Protein AF-B9WD75-F1 (afdb_monomer_lite)

Foldseek 3Di:
DVVVVVVVLVVLVCVVPDPDDDDDDPDPDPPPDDDPPDDPDDDDPPPPPPDQRSVLVSLQSQLVVCVVVLVLVSSLVSLVVSLVRDDPVCNLVSLLSNLVSCLSPPDDDDLVRLVVNLVVLVPRPDDALSSLLSNLSSLVSNQVVVVVVVVVDDDDPDDDDDDDDPPDDPPPSLVSNLLSLLSSLLRDDLLDLCNLVSLLQNLLSCQVVLAALLVSLLSVLVSVVSLVSNVVVDPDDPPSRPDSPSDPDPRPPVSVVQSVCCVPPVDHDPPGHDDDHPCVSVVSSVVSNVVRHDQDPSNVVSNVSSVDDD

Organism: Candida dubliniensis (strain CD36 / ATCC MYA-646 / CBS 7987 / NCPF 3949 / NRRL Y-17841) (NCBI:txid573826)

Secondary structure (DSSP, 8-state):
-HHHHHHHHHHHHHHTS----S---------SSPPPS--SS---------PPPHHHHHHHHHHHHHHHTT-HHHHHHHHHHHHTTS-HHHHHHHHHHHHHHHHHSS----HHHHHHHHHHHHT-S--SHHHHHHHHHHHHHHHHHHHHHHHT-----------S--------HHHHHHHHHHHHHHTS-TT-TTHHHHHHHHHHHHHHTTB-HHHHHHHHHHHHHHHHHHHHHS---TTTSS----S-TTSHHHHHHHHHHHHHH----TTS--SB--HHHHHHHHHHHHHHSPPPHHHHHHHHHHHS--

Radius of gyration: 23.61 Å; chains: 1; bounding box: 67×54×57 Å

Sequence (310 aa):
MEPIINQYIEFLENDVKKDTSGLAPILRSVSLFGKKVNDSNLELSKNSKTPVNSATKITIIKGYMCMLRCQYVEAENHFTQALNEIPNEYHSQLSLLKSYNQMTGTSIFKKKELELMLHNVQKLELDGSLKQQILAKIYHDLHNIEESSSSSKSRKTGKKKNGILKLNQRTDYLKSSIETYIQAIIMAPVDDLFIPSLYDHILSLLITNQINIRIIAFFYQIRYHFAIRADYEYLYIPGVLDDFNVVPSSVNGDVIYDIKQYLEKGIINGSTILKEDHADYVKYWMKEYRKEHKVTQTIKYYYDKVFMET

Structure (mmCIF, N/CA/C/O backbone):
data_AF-B9WD75-F1
#
_entry.id   AF-B9WD75-F1
#
loop_
_atom_site.group_PDB
_atom_site.id
_atom_site.type_symbol
_atom_site.label_atom_id
_atom_site.label_alt_id
_atom_site.label_comp_id
_atom_site.label_asym_id
_atom_site.label_entity_id
_atom_site.label_seq_id
_atom_site.pdbx_PDB_ins_code
_atom_site.Cartn_x
_atom_site.Cartn_y
_atom_site.Cartn_z
_atom_site.occupancy
_atom_site.B_iso_or_equiv
_atom_site.auth_seq_id
_atom_site.auth_comp_id
_atom_site.auth_asym_id
_atom_site.auth_atom_id
_atom_site.pdbx_PDB_model_num
ATOM 1 N N . MET A 1 1 ? -14.219 24.587 11.288 1.00 49.19 1 MET A N 1
ATOM 2 C CA . MET A 1 1 ? -14.622 23.171 11.460 1.00 49.19 1 MET A CA 1
ATOM 3 C C . MET A 1 1 ? -14.643 22.762 12.930 1.00 49.19 1 MET A C 1
ATOM 5 O O . MET A 1 1 ? -15.678 22.313 13.395 1.00 49.19 1 MET A O 1
ATOM 9 N N . GLU A 1 2 ? -13.567 22.988 13.686 1.00 47.16 2 GLU A N 1
ATOM 10 C CA . GLU A 1 2 ? -13.450 22.630 15.114 1.00 47.16 2 GLU A CA 1
ATOM 11 C C . GLU A 1 2 ? -14.570 23.163 16.043 1.00 47.16 2 GLU A C 1
ATOM 13 O O . GLU A 1 2 ? -15.090 22.374 16.827 1.00 47.16 2 GLU A O 1
ATOM 18 N N . PRO A 1 3 ? -15.065 24.415 15.911 1.00 55.47 3 PRO A N 1
ATOM 19 C CA . PRO A 1 3 ? -16.165 24.905 16.753 1.00 55.47 3 PRO A CA 1
ATOM 20 C C . PRO A 1 3 ? -17.489 24.171 16.505 1.00 55.47 3 PRO A C 1
ATOM 22 O O . PRO A 1 3 ? -18.258 23.958 17.432 1.00 55.47 3 PRO A O 1
ATOM 25 N N . ILE A 1 4 ? -17.739 23.750 15.260 1.00 56.91 4 ILE A N 1
ATOM 26 C CA . ILE A 1 4 ? -18.974 23.060 14.853 1.00 56.91 4 ILE A CA 1
ATOM 27 C C . ILE A 1 4 ? -18.966 21.614 15.364 1.00 56.91 4 ILE A C 1
ATOM 29 O O . ILE A 1 4 ? -19.987 21.110 15.823 1.00 56.91 4 ILE A O 1
ATOM 33 N N . ILE A 1 5 ? -17.807 20.950 15.323 1.00 60.84 5 ILE A N 1
ATOM 34 C CA . ILE A 1 5 ? -17.651 19.593 15.863 1.00 60.84 5 ILE A CA 1
ATOM 35 C C . ILE A 1 5 ? -17.754 19.616 17.392 1.00 60.84 5 ILE A C 1
ATOM 37 O O . ILE A 1 5 ? -18.430 18.764 17.959 1.00 60.84 5 ILE A O 1
ATOM 41 N N . ASN A 1 6 ? -17.169 20.618 18.054 1.00 64.50 6 ASN A N 1
ATOM 42 C CA . ASN A 1 6 ? -17.299 20.786 19.502 1.00 64.50 6 ASN A CA 1
ATOM 43 C C . ASN A 1 6 ? -18.756 21.056 19.913 1.00 64.50 6 ASN A C 1
ATOM 45 O O . ASN A 1 6 ? -19.243 20.417 20.836 1.00 64.50 6 ASN A O 1
ATOM 49 N N . GLN A 1 7 ? -19.488 21.894 19.170 1.00 58.59 7 GLN A N 1
ATOM 50 C CA . GLN A 1 7 ? -20.931 22.100 19.373 1.00 58.59 7 GLN A CA 1
ATOM 51 C C . GLN A 1 7 ? -21.746 20.813 19.171 1.00 58.59 7 GLN A C 1
ATOM 53 O O . GLN A 1 7 ? -22.706 20.563 19.898 1.00 58.59 7 GLN A O 1
ATOM 58 N N . TYR A 1 8 ? -21.368 19.970 18.205 1.00 63.12 8 TYR A N 1
ATOM 59 C CA . TYR A 1 8 ? -22.011 18.671 17.995 1.00 63.12 8 TYR A CA 1
ATOM 60 C C . TYR A 1 8 ? -21.709 17.675 19.126 1.00 63.12 8 TYR A C 1
ATOM 62 O O . TYR A 1 8 ? -22.601 16.946 19.554 1.00 63.12 8 TYR A O 1
ATOM 70 N N . ILE A 1 9 ? -20.478 17.664 19.646 1.00 67.19 9 ILE A N 1
ATOM 71 C CA . ILE A 1 9 ? -20.101 16.859 20.816 1.00 67.19 9 ILE A CA 1
ATOM 72 C C . ILE A 1 9 ? -20.880 17.329 22.048 1.00 67.19 9 ILE A C 1
ATOM 74 O O . ILE A 1 9 ? -21.504 16.502 22.705 1.00 67.19 9 ILE A O 1
ATOM 78 N N . GLU A 1 10 ? -20.932 18.636 22.310 1.00 66.06 10 GLU A N 1
ATOM 79 C CA . GLU A 1 10 ? -21.725 19.213 23.402 1.00 66.06 10 GLU A CA 1
ATOM 80 C C . GLU A 1 10 ? -23.213 18.859 23.271 1.00 66.06 10 GLU A C 1
ATOM 82 O O . GLU A 1 10 ? -23.864 18.531 24.261 1.00 66.06 10 GLU A O 1
ATOM 87 N N . PHE A 1 11 ? -23.772 18.873 22.058 1.00 69.81 11 PHE A N 1
ATOM 88 C CA . PHE A 1 11 ? -25.142 18.421 21.809 1.00 69.81 11 PHE A CA 1
ATOM 89 C C . PHE A 1 11 ? -25.336 16.939 22.179 1.00 69.81 11 PHE A C 1
ATOM 91 O O . PHE A 1 11 ? -26.255 16.612 22.929 1.00 69.81 11 PHE A O 1
ATOM 98 N N . LEU A 1 12 ? -24.444 16.050 21.729 1.00 65.19 12 LEU A N 1
ATOM 99 C CA . LEU A 1 12 ? -24.501 14.617 22.050 1.00 65.19 12 LEU A CA 1
ATOM 100 C C . LEU A 1 12 ? -24.308 14.324 23.548 1.00 65.19 12 LEU A C 1
ATOM 102 O O . LEU A 1 12 ? -24.906 13.381 24.069 1.00 65.19 12 LEU A O 1
ATOM 106 N N . GLU A 1 13 ? -23.484 15.113 24.241 1.00 67.38 13 GLU A N 1
ATOM 107 C CA . GLU A 1 13 ? -23.277 15.028 25.693 1.00 67.38 13 GLU A CA 1
ATOM 108 C C . GLU A 1 13 ? -24.508 15.521 26.478 1.00 67.38 13 GLU A C 1
ATOM 110 O O . GLU A 1 13 ? -24.801 15.009 27.562 1.00 67.38 13 GLU A O 1
ATOM 115 N N . ASN A 1 14 ? -25.265 16.471 25.916 1.00 61.81 14 ASN A N 1
ATOM 116 C CA . ASN A 1 14 ? -26.477 17.038 26.511 1.00 61.81 14 ASN A CA 1
ATOM 117 C C . ASN A 1 14 ? -27.752 16.210 26.250 1.00 61.81 14 ASN A C 1
ATOM 119 O O . ASN A 1 14 ? -28.644 16.212 27.101 1.00 61.81 14 ASN A O 1
ATOM 123 N N . ASP A 1 15 ? -27.828 15.457 25.147 1.00 52.81 15 ASP A N 1
ATOM 124 C CA . ASP A 1 15 ? -28.942 14.536 24.835 1.00 52.81 15 ASP A CA 1
ATOM 125 C C . ASP A 1 15 ? -29.068 13.385 25.854 1.00 52.81 15 ASP A C 1
ATOM 127 O O . ASP A 1 15 ? -30.144 12.830 26.056 1.00 52.81 15 ASP A O 1
ATOM 131 N N . VAL A 1 16 ? -27.991 13.054 26.574 1.00 49.88 16 VAL A N 1
ATOM 132 C CA . VAL A 1 16 ? -28.017 12.068 27.675 1.00 49.88 16 VAL A CA 1
ATOM 133 C C . VAL A 1 16 ? -28.745 12.618 28.919 1.00 49.88 16 VAL A C 1
ATOM 135 O O . VAL A 1 16 ? -29.032 11.868 29.849 1.00 49.88 16 VAL A O 1
ATOM 138 N N . LYS A 1 17 ? -29.059 13.924 28.963 1.00 48.59 17 LYS A N 1
ATOM 139 C CA . LYS A 1 17 ? -29.553 14.616 30.167 1.00 48.59 17 LYS A CA 1
ATOM 140 C C . LYS A 1 17 ? -30.900 15.334 30.026 1.00 48.59 17 LYS A C 1
ATOM 142 O O . LYS A 1 17 ? -31.319 15.953 31.004 1.00 48.59 17 LYS A O 1
ATOM 147 N N . LYS A 1 18 ? -31.598 15.284 28.885 1.00 43.19 18 LYS A N 1
ATOM 148 C CA . LYS A 1 18 ? -32.878 16.002 28.728 1.00 43.19 18 LYS A CA 1
ATOM 149 C C . LYS A 1 18 ? -33.988 15.172 28.081 1.00 43.19 18 LYS A C 1
ATOM 151 O O . LYS A 1 18 ? -33.992 14.958 26.876 1.00 43.19 18 LYS A O 1
ATOM 156 N N . ASP A 1 19 ? -35.008 14.859 28.882 1.00 47.41 19 ASP A N 1
ATOM 157 C CA . ASP A 1 19 ? -36.396 14.811 28.413 1.00 47.41 19 ASP A CA 1
ATOM 158 C C . ASP A 1 19 ? -36.803 16.240 28.029 1.00 47.41 19 ASP A C 1
ATOM 160 O O . ASP A 1 19 ? -37.213 17.029 28.879 1.00 47.41 19 ASP A O 1
ATOM 164 N N . THR A 1 20 ? -36.674 16.617 26.758 1.00 40.75 20 THR A N 1
ATOM 165 C CA . THR A 1 20 ? -37.361 17.814 26.260 1.00 40.75 20 THR A CA 1
ATOM 166 C C . THR A 1 20 ? -37.989 17.561 24.903 1.00 40.75 20 THR A C 1
ATOM 168 O O . THR A 1 20 ? -37.334 17.539 23.864 1.00 40.75 20 THR A O 1
ATOM 171 N N . SER A 1 21 ? -39.310 17.420 24.953 1.00 43.62 21 SER A N 1
ATOM 172 C CA . SER A 1 21 ? -40.243 17.726 23.882 1.00 43.62 21 SER A CA 1
ATOM 173 C C . SER A 1 21 ? -39.971 19.107 23.275 1.00 43.62 21 SER A C 1
ATOM 175 O O . SER A 1 21 ? -39.923 20.101 23.999 1.00 43.62 21 SER A O 1
ATOM 177 N N . GLY A 1 22 ? -39.926 19.170 21.945 1.00 45.41 22 GLY A N 1
ATOM 178 C CA . GLY A 1 22 ? -40.091 20.405 21.182 1.00 45.41 22 GLY A CA 1
ATOM 179 C C . GLY A 1 22 ? -38.806 20.900 20.526 1.00 45.41 22 GLY A C 1
ATOM 180 O O . GLY A 1 22 ? -37.914 21.399 21.196 1.00 45.41 22 GLY A O 1
ATOM 181 N N . LEU A 1 23 ? -38.790 20.820 19.190 1.00 41.12 23 LEU A N 1
ATOM 182 C CA . LEU A 1 23 ? -37.764 21.333 18.268 1.00 41.12 23 LEU A CA 1
ATOM 183 C C . LEU A 1 23 ? -36.448 20.542 18.249 1.00 41.12 23 LEU A C 1
ATOM 185 O O . LEU A 1 23 ? -35.366 21.089 18.437 1.00 41.12 23 LEU A O 1
ATOM 189 N N . ALA A 1 24 ? -36.536 19.254 17.906 1.00 39.12 24 ALA A N 1
ATOM 190 C CA . ALA A 1 24 ? -35.383 18.555 17.349 1.00 39.12 24 ALA A CA 1
ATOM 191 C C . ALA A 1 24 ? -35.038 19.195 15.986 1.00 39.12 24 ALA A C 1
ATOM 193 O O . ALA A 1 24 ? -35.895 19.200 15.093 1.00 39.12 24 ALA A O 1
ATOM 194 N N . PRO A 1 25 ? -33.831 19.758 15.792 1.00 35.62 25 PRO A N 1
ATOM 195 C CA . PRO A 1 25 ? -33.415 20.204 14.472 1.00 35.62 25 PRO A CA 1
ATOM 196 C C . PRO A 1 25 ? -33.416 18.995 13.534 1.00 35.62 25 PRO A C 1
ATOM 198 O O . PRO A 1 25 ? -33.033 17.891 13.925 1.00 35.62 25 PRO A O 1
ATOM 201 N N . ILE A 1 26 ? -33.872 19.188 12.294 1.00 37.38 26 ILE A N 1
ATOM 202 C CA . ILE A 1 26 ? -33.874 18.136 11.273 1.00 37.38 26 ILE A CA 1
ATOM 203 C C . ILE A 1 26 ? -32.413 17.797 10.956 1.00 37.38 26 ILE A C 1
ATOM 205 O O . ILE A 1 26 ? -31.768 18.422 10.115 1.00 37.38 26 ILE A O 1
ATOM 209 N N . LEU A 1 27 ? -31.879 16.811 11.671 1.00 36.72 27 LEU A N 1
ATOM 210 C CA . LEU A 1 27 ? -30.564 16.243 11.442 1.00 36.72 27 LEU A CA 1
ATOM 211 C C . LEU A 1 27 ? -30.613 15.486 10.112 1.00 36.72 27 LEU A C 1
ATOM 213 O O . LEU A 1 27 ? -31.180 14.398 10.020 1.00 36.72 27 LEU A O 1
ATOM 217 N N . ARG A 1 28 ? -29.984 16.034 9.067 1.00 32.84 28 ARG A N 1
ATOM 218 C CA . ARG A 1 28 ? -29.529 15.197 7.953 1.00 32.84 28 ARG A CA 1
ATOM 219 C C . ARG A 1 28 ? -28.420 14.315 8.508 1.00 32.84 28 ARG A C 1
ATOM 221 O O . ARG A 1 28 ? -27.286 14.759 8.657 1.00 32.84 28 ARG A O 1
ATOM 228 N N . SER A 1 29 ? -28.759 13.080 8.861 1.00 34.12 29 SER A N 1
ATOM 229 C CA . SER A 1 29 ? -27.776 12.071 9.233 1.00 34.12 29 SER A CA 1
ATOM 230 C C . SER A 1 29 ? -26.837 11.850 8.049 1.00 34.12 29 SER A C 1
ATOM 232 O O . SER A 1 29 ? -27.210 11.215 7.060 1.00 34.12 29 SER A O 1
ATOM 234 N N . VAL A 1 30 ? -25.618 12.373 8.133 1.00 31.20 30 VAL A N 1
ATOM 235 C CA . VAL A 1 30 ? -24.525 11.904 7.289 1.00 31.20 30 VAL A CA 1
ATOM 236 C C . VAL A 1 30 ? -24.089 10.593 7.922 1.00 31.20 30 VAL A C 1
ATOM 238 O O . VAL A 1 30 ? -23.417 10.577 8.951 1.00 31.20 30 VAL A O 1
ATOM 241 N N . SER A 1 31 ? -24.581 9.480 7.384 1.00 32.62 31 SER A N 1
ATOM 242 C CA . SER A 1 31 ? -24.093 8.173 7.803 1.00 32.62 31 SER A CA 1
ATOM 243 C C . SER A 1 31 ? -22.608 8.111 7.455 1.00 32.62 31 SER A C 1
ATOM 245 O O . SER A 1 31 ? -22.257 8.022 6.283 1.00 32.62 31 SER A O 1
ATOM 247 N N . LEU A 1 32 ? -21.742 8.163 8.473 1.00 37.31 32 LEU A N 1
ATOM 248 C CA . LEU A 1 32 ? -20.298 7.901 8.351 1.00 37.31 32 LEU A CA 1
ATOM 249 C C . LEU A 1 32 ? -20.006 6.475 7.854 1.00 37.31 32 LEU A C 1
ATOM 251 O O . LEU A 1 32 ? -18.879 6.147 7.504 1.00 37.31 32 LEU A O 1
ATOM 255 N N . PHE A 1 33 ? -21.038 5.637 7.800 1.00 40.16 33 PHE A N 1
ATOM 256 C CA . PHE A 1 33 ? -21.007 4.297 7.254 1.00 40.16 33 PHE A CA 1
ATOM 257 C C . PHE A 1 33 ? -21.853 4.299 5.985 1.00 40.16 33 PHE A C 1
ATOM 259 O O . PHE A 1 33 ? -23.072 4.479 6.046 1.00 40.16 33 PHE A O 1
ATOM 266 N N . GLY A 1 34 ? -21.200 4.180 4.830 1.00 32.16 34 GLY A N 1
ATOM 267 C CA . GLY A 1 34 ? -21.864 4.194 3.532 1.00 32.16 34 GLY A CA 1
ATOM 268 C C . GLY A 1 34 ? -23.076 3.262 3.513 1.00 32.16 34 GLY A C 1
ATOM 269 O O . GLY A 1 34 ? -23.013 2.112 3.950 1.00 32.16 34 GLY A O 1
ATOM 270 N N . LYS A 1 35 ? -24.200 3.774 3.010 1.00 34.00 35 LYS A N 1
ATOM 271 C CA . LYS A 1 35 ? -25.352 2.948 2.651 1.00 34.00 35 LYS A CA 1
ATOM 272 C C . LYS A 1 35 ? -24.845 1.958 1.597 1.00 34.00 35 LYS A C 1
ATOM 274 O O . LYS A 1 35 ? -24.383 2.404 0.549 1.00 34.00 35 LYS A O 1
ATOM 279 N N . LYS A 1 36 ? -24.868 0.649 1.883 1.00 36.56 36 LYS A N 1
ATOM 280 C CA . LYS A 1 36 ? -24.528 -0.381 0.890 1.00 36.56 36 LYS A CA 1
ATOM 281 C C . LYS A 1 36 ? -25.327 -0.102 -0.386 1.00 36.56 36 LYS A C 1
ATOM 283 O O . LYS A 1 36 ? -26.557 -0.079 -0.363 1.00 36.56 36 LYS A O 1
ATOM 288 N N . VAL A 1 37 ? -24.620 0.151 -1.482 1.00 39.09 37 VAL A N 1
ATOM 289 C CA . VAL A 1 37 ? -25.196 0.151 -2.825 1.00 39.09 37 VAL A CA 1
ATOM 290 C C . VAL A 1 37 ? -25.342 -1.315 -3.206 1.00 39.09 37 VAL A C 1
ATOM 292 O O . VAL A 1 37 ? -24.356 -1.949 -3.560 1.00 39.09 37 VAL A O 1
ATOM 295 N N . ASN A 1 38 ? -26.546 -1.844 -2.975 1.00 38.78 38 ASN A N 1
ATOM 296 C CA . ASN A 1 38 ? -27.185 -3.024 -3.578 1.00 38.78 38 ASN A CA 1
ATOM 297 C C . ASN A 1 38 ? -28.035 -3.725 -2.520 1.00 38.78 38 ASN A C 1
ATOM 299 O O . ASN A 1 38 ? -27.578 -4.669 -1.898 1.00 38.78 38 ASN A O 1
ATOM 303 N N . ASP A 1 39 ? -29.263 -3.248 -2.328 1.00 33.22 39 ASP A N 1
ATOM 304 C CA . ASP A 1 39 ? -30.352 -4.036 -1.741 1.00 33.22 39 ASP A CA 1
ATOM 305 C C . ASP A 1 39 ? -31.683 -3.482 -2.276 1.00 33.22 39 ASP A C 1
ATOM 307 O O . ASP A 1 39 ? -32.504 -2.905 -1.563 1.00 33.22 39 ASP A O 1
ATOM 311 N N . SER A 1 40 ? -31.893 -3.603 -3.590 1.00 38.09 40 SER A N 1
ATOM 312 C CA . SER A 1 40 ? -33.257 -3.674 -4.114 1.00 38.09 40 SER A CA 1
ATOM 313 C C . SER A 1 40 ? -33.726 -5.116 -3.916 1.00 38.09 40 SER A C 1
ATOM 315 O O . SER A 1 40 ? -33.298 -5.997 -4.660 1.00 38.09 40 SER A O 1
ATOM 317 N N . ASN A 1 41 ? -34.594 -5.316 -2.919 1.00 37.91 41 ASN A N 1
ATOM 318 C CA . ASN A 1 41 ? -35.278 -6.561 -2.523 1.00 37.91 41 ASN A CA 1
ATOM 319 C C . ASN A 1 41 ? -34.636 -7.423 -1.421 1.00 37.91 41 ASN A C 1
ATOM 321 O O . ASN A 1 41 ? -34.493 -8.630 -1.601 1.00 37.91 41 ASN A O 1
ATOM 325 N N . LEU A 1 42 ? -34.397 -6.867 -0.229 1.00 33.09 42 LEU A N 1
ATOM 326 C CA . LEU A 1 42 ? -34.459 -7.692 0.982 1.00 33.09 42 LEU A CA 1
ATOM 327 C C . LEU A 1 42 ? -35.484 -7.141 1.970 1.00 33.09 42 LEU A C 1
ATOM 329 O O . LEU A 1 42 ? -35.399 -6.004 2.436 1.00 33.09 42 LEU A O 1
ATOM 333 N N . GLU A 1 43 ? -36.472 -7.982 2.259 1.00 32.75 43 GLU A N 1
ATOM 334 C CA . GLU A 1 43 ? -37.456 -7.792 3.309 1.00 32.75 43 GLU A CA 1
ATOM 335 C C . GLU A 1 43 ? -36.770 -7.412 4.626 1.00 32.75 43 GLU A C 1
ATOM 337 O O . GLU A 1 43 ? -35.767 -7.999 5.038 1.00 32.75 43 GLU A O 1
ATOM 342 N N . LEU A 1 44 ? -37.340 -6.404 5.286 1.00 34.72 44 LEU A N 1
ATOM 343 C CA . LEU A 1 44 ? -36.953 -5.909 6.600 1.00 34.72 44 LEU A CA 1
ATOM 344 C C . LEU A 1 44 ? -37.078 -7.018 7.656 1.00 34.72 44 LEU A C 1
ATOM 346 O O . LEU A 1 44 ? -38.060 -7.084 8.398 1.00 34.72 44 LEU A O 1
ATOM 350 N N . SER A 1 45 ? -36.051 -7.860 7.782 1.00 31.28 45 SER A N 1
ATOM 351 C CA . SER A 1 45 ? -35.844 -8.613 9.013 1.00 31.28 45 SER A CA 1
ATOM 352 C C . SER A 1 45 ? -35.518 -7.593 10.109 1.00 31.28 45 SER A C 1
ATOM 354 O O . SER A 1 45 ? -34.525 -6.860 10.042 1.00 31.28 45 SER A O 1
ATOM 356 N N . LYS A 1 46 ? -36.420 -7.482 11.088 1.00 36.97 46 LYS A N 1
ATOM 357 C CA . LYS A 1 46 ? -36.263 -6.686 12.307 1.00 36.97 46 LYS A CA 1
ATOM 358 C C . LYS A 1 46 ? -35.143 -7.279 13.169 1.00 36.97 46 LYS A C 1
ATOM 360 O O . LYS A 1 46 ? -35.407 -7.857 14.215 1.00 36.97 46 LYS A O 1
ATOM 365 N N . ASN A 1 47 ? -33.892 -7.116 12.757 1.00 35.03 47 ASN A N 1
ATOM 366 C CA . ASN A 1 47 ? -32.775 -7.245 13.680 1.00 35.03 47 ASN A CA 1
ATOM 367 C C . ASN A 1 47 ? -32.701 -5.934 14.456 1.00 35.03 47 ASN A C 1
ATOM 369 O O . ASN A 1 47 ? -32.426 -4.877 13.888 1.00 35.03 47 ASN A O 1
ATOM 373 N N . SER A 1 48 ? -33.021 -5.992 15.747 1.00 36.25 48 SER A N 1
ATOM 374 C CA . SER A 1 48 ? -32.876 -4.879 16.679 1.00 36.25 48 SER A CA 1
ATOM 375 C C . SER A 1 48 ? -31.417 -4.416 16.681 1.00 36.25 48 SER A C 1
ATOM 377 O O . SER A 1 48 ? -30.585 -4.971 17.397 1.00 36.25 48 SER A O 1
ATOM 379 N N . LYS A 1 49 ? -31.083 -3.422 15.849 1.00 51.09 49 LYS A N 1
ATOM 380 C CA . LYS A 1 49 ? -29.793 -2.735 15.907 1.00 51.09 49 LYS A CA 1
ATOM 381 C C . LYS A 1 49 ? -29.755 -2.000 17.237 1.00 51.09 49 LYS A C 1
ATOM 383 O O . LYS A 1 49 ? -30.366 -0.942 17.360 1.00 51.09 49 LYS A O 1
ATOM 388 N N . THR A 1 50 ? -29.086 -2.571 18.235 1.00 55.38 50 THR A N 1
ATOM 389 C CA . THR A 1 50 ? -28.810 -1.872 19.489 1.00 55.38 50 THR A CA 1
ATOM 390 C C . THR A 1 50 ? -28.058 -0.593 19.121 1.00 55.38 50 THR A C 1
ATOM 392 O O . THR A 1 50 ? -26.964 -0.680 18.551 1.00 55.38 50 THR A O 1
ATOM 395 N N . PRO A 1 51 ? -28.649 0.595 19.322 1.00 63.97 51 PRO A N 1
ATOM 396 C CA . PRO A 1 51 ? -28.022 1.829 18.888 1.00 63.97 51 PRO A CA 1
ATOM 397 C C . PRO A 1 51 ? -26.733 2.027 19.687 1.00 63.97 51 PRO A C 1
ATOM 399 O O . PRO A 1 51 ? -26.735 1.906 20.910 1.00 63.97 51 PRO A O 1
ATOM 402 N N . VAL A 1 52 ? -25.629 2.329 18.996 1.00 70.00 52 VAL A N 1
ATOM 403 C CA . VAL A 1 52 ? -24.369 2.710 19.650 1.00 70.00 52 VAL A CA 1
ATOM 404 C C . VAL A 1 52 ? -24.662 3.894 20.571 1.00 70.00 52 VAL A C 1
ATOM 406 O O . VAL A 1 52 ? -25.255 4.889 20.128 1.00 70.00 52 VAL A O 1
ATOM 409 N N . ASN A 1 53 ? -24.292 3.768 21.845 1.00 79.19 53 ASN A N 1
ATOM 410 C CA . ASN A 1 53 ? -24.580 4.791 22.843 1.00 79.19 53 ASN A CA 1
ATOM 411 C C . ASN A 1 53 ? -23.842 6.109 22.504 1.00 79.19 53 ASN A C 1
ATOM 413 O O . ASN A 1 53 ? -22.867 6.126 21.742 1.00 79.19 53 ASN A O 1
ATOM 417 N N . SER A 1 54 ? -24.318 7.233 23.046 1.00 78.38 54 SER A N 1
ATOM 418 C CA . SER A 1 54 ? -23.760 8.556 22.734 1.00 78.38 54 SER A CA 1
ATOM 419 C C . SER A 1 54 ? -22.298 8.707 23.165 1.00 78.38 54 SER A C 1
ATOM 421 O O . SER A 1 54 ? -21.517 9.297 22.424 1.00 78.38 54 SER A O 1
ATOM 423 N N . ALA A 1 55 ? -21.899 8.126 24.300 1.00 80.31 55 ALA A N 1
ATOM 424 C CA . ALA A 1 55 ? -20.522 8.195 24.794 1.00 80.31 55 ALA A CA 1
ATOM 425 C C . ALA A 1 55 ? -19.539 7.511 23.831 1.00 80.31 55 ALA A C 1
ATOM 427 O O . ALA A 1 55 ? -18.543 8.105 23.426 1.00 80.31 55 ALA A O 1
ATOM 428 N N . THR A 1 56 ? -19.866 6.306 23.374 1.00 82.69 56 THR A N 1
ATOM 429 C CA . THR A 1 56 ? -19.089 5.555 22.393 1.00 82.69 56 THR A CA 1
ATOM 430 C C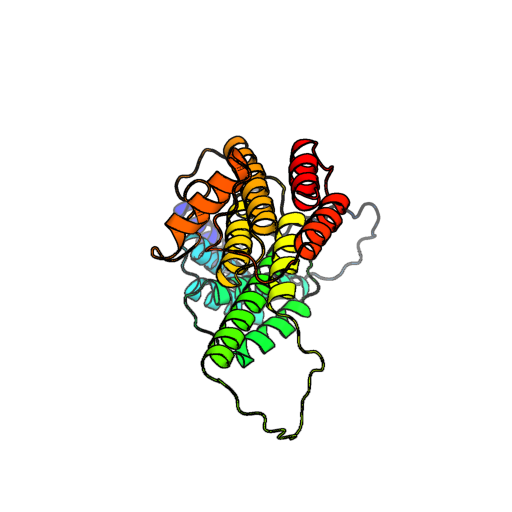 . THR A 1 56 ? -19.022 6.295 21.051 1.00 82.69 56 THR A C 1
ATOM 432 O O . THR A 1 56 ? -17.953 6.367 20.448 1.00 82.69 56 THR A O 1
ATOM 435 N N . LYS A 1 57 ? -20.118 6.926 20.594 1.00 81.81 57 LYS A N 1
ATOM 436 C CA . LYS A 1 57 ? -20.101 7.789 19.393 1.00 81.81 57 LYS A CA 1
ATOM 437 C C . LYS A 1 57 ? -19.140 8.967 19.547 1.00 81.81 57 LYS A C 1
ATOM 439 O O . LYS A 1 57 ? -18.361 9.232 18.636 1.00 81.81 57 LYS A O 1
ATOM 444 N N . ILE A 1 58 ? -19.170 9.645 20.693 1.00 80.94 58 ILE A N 1
ATOM 445 C CA . ILE A 1 58 ? -18.256 10.753 20.999 1.00 80.94 58 ILE A CA 1
ATOM 446 C C . ILE A 1 58 ? -16.804 10.263 20.986 1.00 80.94 58 ILE A C 1
ATOM 448 O O . ILE A 1 58 ? -15.948 10.921 20.400 1.00 80.94 58 ILE A O 1
ATOM 452 N N . THR A 1 59 ? -16.521 9.094 21.563 1.00 86.50 59 THR A N 1
ATOM 453 C CA . THR A 1 59 ? -15.180 8.492 21.551 1.00 86.50 59 THR A CA 1
ATOM 454 C C . THR A 1 59 ? -14.695 8.207 20.127 1.00 86.50 59 THR A C 1
ATOM 456 O O . THR A 1 59 ? -13.562 8.545 19.793 1.00 86.50 59 THR A O 1
ATOM 459 N N . ILE A 1 60 ? -15.553 7.668 19.253 1.00 86.25 60 ILE A N 1
ATOM 460 C CA . ILE A 1 60 ? -15.221 7.463 17.833 1.00 86.25 60 ILE A CA 1
ATOM 461 C C . ILE A 1 60 ? -14.909 8.801 17.146 1.00 86.25 60 ILE A C 1
ATOM 463 O O . ILE A 1 60 ? -13.909 8.908 16.439 1.00 86.25 60 ILE A O 1
ATOM 467 N N . ILE A 1 61 ? -15.736 9.832 17.363 1.00 84.75 61 ILE A N 1
ATOM 468 C CA . ILE A 1 61 ? -15.528 11.171 16.784 1.00 84.75 61 ILE A CA 1
ATOM 469 C C . ILE A 1 61 ? -14.193 11.757 17.252 1.00 84.75 61 ILE A C 1
ATOM 471 O O . ILE A 1 61 ? -13.433 12.263 16.428 1.00 84.75 61 ILE A O 1
ATOM 475 N N . LYS A 1 62 ? -13.869 11.639 18.546 1.00 85.94 62 LYS A N 1
ATOM 476 C CA . LYS A 1 62 ? -12.573 12.059 19.102 1.00 85.94 62 LYS A CA 1
ATOM 477 C C . LYS A 1 62 ? -11.411 11.324 18.430 1.00 85.94 62 LYS A C 1
ATOM 479 O O . LYS A 1 62 ? -10.444 11.973 18.043 1.00 85.94 62 LYS A O 1
ATOM 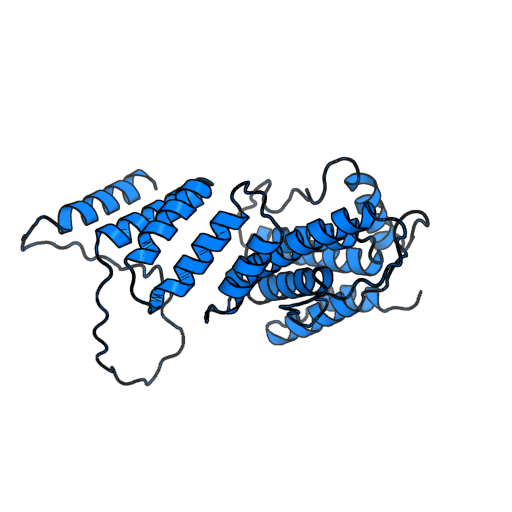484 N N . GLY A 1 63 ? -11.543 10.018 18.189 1.00 87.88 63 GLY A N 1
ATOM 485 C CA . GLY A 1 63 ? -10.567 9.239 17.419 1.00 87.88 63 GLY A CA 1
ATOM 486 C C . GLY A 1 63 ? -10.329 9.802 16.014 1.00 87.88 63 GLY A C 1
ATOM 487 O O . GLY A 1 63 ? -9.186 10.044 15.631 1.00 87.88 63 GLY A O 1
ATOM 488 N N . TYR A 1 64 ? -11.396 10.109 15.270 1.00 85.31 64 TYR A N 1
ATOM 489 C CA . TYR A 1 64 ? -11.276 10.742 13.950 1.00 85.31 64 TYR A CA 1
ATOM 490 C C . TYR A 1 64 ? -10.668 12.148 14.006 1.00 85.31 64 TYR A C 1
ATOM 492 O O . TYR A 1 64 ? -9.856 12.494 13.153 1.00 85.31 64 TYR A O 1
ATOM 500 N N . MET A 1 65 ? -11.019 12.963 15.004 1.00 83.69 65 MET A N 1
ATOM 501 C CA . MET A 1 65 ? -10.400 14.280 15.185 1.00 83.69 65 MET A CA 1
ATOM 502 C C . MET A 1 65 ? -8.894 14.163 15.430 1.00 83.69 65 MET A C 1
ATOM 504 O O . MET A 1 65 ? -8.126 14.931 14.856 1.00 83.69 65 MET A O 1
ATOM 508 N N . CYS A 1 66 ? -8.467 13.197 16.245 1.00 85.56 66 CYS A N 1
ATOM 509 C CA . CYS A 1 66 ? -7.053 12.912 16.460 1.00 85.56 66 CYS A CA 1
ATOM 510 C C . CYS A 1 66 ? -6.364 12.481 15.157 1.00 85.56 66 CYS A C 1
ATOM 512 O O . CYS A 1 66 ? -5.317 13.034 14.833 1.00 85.56 66 CYS A O 1
ATOM 514 N N . MET A 1 67 ? -6.979 11.606 14.348 1.00 82.38 67 MET A N 1
ATOM 515 C CA . MET A 1 67 ? -6.451 11.255 13.017 1.00 82.38 67 MET A CA 1
ATOM 516 C C . MET A 1 67 ? -6.271 12.483 12.117 1.00 82.38 67 MET A C 1
ATOM 518 O O . MET A 1 67 ? -5.213 12.650 11.521 1.00 82.38 67 MET A O 1
ATOM 522 N N . LEU A 1 68 ? -7.271 13.371 12.055 1.00 80.88 68 LEU A N 1
ATOM 523 C CA . LEU A 1 68 ? -7.208 14.605 11.258 1.00 80.88 68 LEU A CA 1
ATOM 524 C C . LEU A 1 68 ? -6.119 15.577 11.736 1.00 80.88 68 LEU A C 1
ATOM 526 O O . LEU A 1 68 ? -5.647 16.400 10.959 1.00 80.88 68 LEU A O 1
ATOM 530 N N . ARG A 1 69 ? -5.722 15.489 13.009 1.00 79.62 69 ARG A N 1
ATOM 531 C CA . ARG A 1 69 ? -4.607 16.247 13.596 1.00 79.62 69 ARG A CA 1
ATOM 532 C C . ARG A 1 69 ? -3.274 15.496 13.543 1.00 79.62 69 ARG A C 1
ATOM 534 O O . ARG A 1 69 ? -2.309 15.960 14.145 1.00 79.62 69 ARG A O 1
ATOM 541 N N . CYS A 1 70 ? -3.218 14.338 12.885 1.00 81.94 70 CYS A N 1
ATOM 542 C CA . CYS A 1 70 ? -2.055 13.447 12.859 1.00 81.94 70 CYS A CA 1
ATOM 543 C C . CYS A 1 70 ? -1.608 12.953 14.254 1.00 81.94 70 CYS A C 1
ATOM 545 O O . CYS A 1 70 ? -0.457 12.570 14.454 1.00 81.94 70 CYS A O 1
ATOM 547 N N . GLN A 1 71 ? -2.522 12.943 15.226 1.00 85.75 71 GLN A N 1
ATOM 548 C CA . GLN A 1 71 ? -2.341 12.426 16.586 1.00 85.75 71 GLN A CA 1
ATOM 549 C C . GLN A 1 71 ? -2.711 10.936 16.617 1.00 85.75 71 GLN A C 1
ATOM 551 O O . GLN A 1 71 ? -3.738 10.532 17.164 1.00 85.75 71 GLN A O 1
ATOM 556 N N . TYR A 1 72 ? -1.919 10.114 15.924 1.00 87.00 72 TYR A N 1
ATOM 557 C CA . TYR A 1 72 ? -2.269 8.714 15.654 1.00 87.00 72 TYR A CA 1
ATOM 558 C C . TYR A 1 72 ? -2.287 7.838 16.918 1.00 87.00 72 TYR A C 1
ATOM 560 O O . TYR A 1 72 ? -3.116 6.938 17.029 1.00 87.00 72 TYR A O 1
ATOM 568 N N . VAL A 1 73 ? -1.435 8.129 17.905 1.00 89.00 73 VAL A N 1
ATOM 569 C CA . VAL A 1 73 ? -1.402 7.389 19.181 1.00 89.00 73 VAL A CA 1
ATOM 570 C C . VAL A 1 73 ? -2.669 7.666 19.996 1.00 89.00 73 VAL A C 1
ATOM 572 O O . VAL A 1 73 ? -3.304 6.754 20.525 1.00 89.00 73 VAL A O 1
ATOM 575 N N . GLU A 1 74 ? -3.093 8.925 20.070 1.00 89.25 74 GLU A N 1
ATOM 576 C CA . GLU A 1 74 ? -4.331 9.321 20.736 1.00 89.25 74 GLU A CA 1
ATOM 577 C C . GLU A 1 74 ? -5.564 8.763 20.013 1.00 89.25 74 GLU A C 1
ATOM 579 O O . GLU A 1 74 ? -6.496 8.274 20.657 1.00 89.25 74 GLU A O 1
ATOM 584 N N . ALA A 1 75 ? -5.550 8.764 18.677 1.00 88.75 75 ALA A N 1
ATOM 585 C CA . ALA A 1 75 ? -6.599 8.153 17.869 1.00 88.75 75 ALA A CA 1
ATOM 586 C C . ALA A 1 75 ? -6.727 6.643 18.130 1.00 88.75 75 ALA A C 1
ATOM 588 O O . ALA A 1 75 ? -7.838 6.146 18.328 1.00 88.75 75 ALA A O 1
ATOM 589 N N . GLU A 1 76 ? -5.607 5.914 18.197 1.00 91.06 76 GLU A N 1
ATOM 590 C CA . GLU A 1 76 ? -5.584 4.489 18.550 1.00 91.06 76 GLU A CA 1
ATOM 591 C C . GLU A 1 76 ? -6.247 4.227 19.908 1.00 91.06 76 GLU A C 1
ATOM 593 O O . GLU A 1 76 ? -7.062 3.303 20.033 1.00 91.06 76 GLU A O 1
ATOM 598 N N . ASN A 1 77 ? -5.917 5.033 20.920 1.00 91.62 77 ASN A N 1
ATOM 599 C CA . ASN A 1 77 ? -6.473 4.892 22.265 1.00 91.62 77 ASN A CA 1
ATOM 600 C C . ASN A 1 77 ? -7.995 5.067 22.255 1.00 91.62 77 ASN A C 1
ATOM 602 O O . ASN A 1 77 ? -8.718 4.245 22.826 1.00 91.62 77 ASN A O 1
ATOM 606 N N . HIS A 1 78 ? -8.492 6.081 21.542 1.00 91.50 78 HIS A N 1
ATOM 607 C CA . HIS A 1 78 ? -9.927 6.302 21.377 1.00 91.50 78 HIS A CA 1
ATOM 608 C C . HIS A 1 78 ? -10.619 5.140 20.651 1.00 91.50 78 HIS A C 1
ATOM 610 O O . HIS A 1 78 ? -11.645 4.649 21.123 1.00 91.50 78 HIS A O 1
ATOM 616 N N . PHE A 1 79 ? -10.057 4.626 19.553 1.00 91.81 79 PHE A N 1
ATOM 617 C CA . PHE A 1 79 ? -10.652 3.478 18.860 1.00 91.81 79 PHE A CA 1
ATOM 618 C C . PHE A 1 79 ? -10.593 2.190 19.685 1.00 91.81 79 PHE A C 1
ATOM 620 O O . PHE A 1 79 ? -11.541 1.407 19.661 1.00 91.81 79 PHE A O 1
ATOM 627 N N . THR A 1 80 ? -9.534 1.983 20.469 1.00 90.31 80 THR A N 1
ATOM 628 C CA . THR A 1 80 ? -9.426 0.840 21.387 1.00 90.31 80 THR A CA 1
ATOM 629 C C . THR A 1 80 ? -10.487 0.898 22.481 1.00 90.31 80 THR A C 1
ATOM 631 O O . THR A 1 80 ? -11.118 -0.118 22.764 1.00 90.31 80 THR A O 1
ATOM 634 N N . GLN A 1 81 ? -10.733 2.078 23.056 1.00 89.88 81 GLN A N 1
ATOM 635 C CA . GLN A 1 81 ? -11.813 2.269 24.021 1.00 89.88 81 GLN A CA 1
ATOM 636 C C . GLN A 1 81 ? -13.180 1.982 23.385 1.00 89.88 81 GLN A C 1
ATOM 638 O O . GLN A 1 81 ? -13.984 1.256 23.963 1.00 89.88 81 GLN A O 1
ATOM 643 N N . ALA A 1 82 ? -13.420 2.498 22.177 1.00 87.50 82 ALA A N 1
ATOM 644 C CA . ALA A 1 82 ? -14.678 2.307 21.466 1.00 87.50 82 ALA A CA 1
ATOM 645 C C . ALA A 1 82 ? -14.948 0.829 21.118 1.00 87.50 82 ALA A C 1
ATOM 647 O O . ALA A 1 82 ? -16.080 0.369 21.242 1.00 87.50 82 ALA A O 1
ATOM 648 N N . LEU A 1 83 ? -13.923 0.059 20.731 1.00 86.50 83 LEU A N 1
ATOM 649 C CA . LEU A 1 83 ? -14.061 -1.362 20.377 1.00 86.50 83 LEU A CA 1
ATOM 650 C C . LEU A 1 83 ? -14.629 -2.225 21.513 1.00 86.50 83 LEU A C 1
ATOM 652 O O . LEU A 1 83 ? -15.353 -3.178 21.236 1.00 86.50 83 LEU A O 1
ATOM 656 N N . ASN A 1 84 ? -14.362 -1.872 22.773 1.00 82.75 84 ASN A N 1
ATOM 657 C CA . ASN A 1 84 ? -14.881 -2.606 23.931 1.00 82.75 84 ASN A CA 1
ATOM 658 C C . ASN A 1 84 ? -16.404 -2.455 24.115 1.00 82.75 84 ASN A C 1
ATOM 660 O O . ASN A 1 84 ? -17.010 -3.228 24.854 1.00 82.75 84 ASN A O 1
ATOM 664 N N . GLU A 1 85 ? -17.022 -1.462 23.470 1.00 79.75 85 GLU A N 1
ATOM 665 C CA . GLU A 1 85 ? -18.395 -1.020 23.747 1.00 79.75 85 GLU A CA 1
ATOM 666 C C . GLU A 1 85 ? -19.347 -1.173 22.542 1.00 79.75 85 GLU A C 1
ATOM 668 O O . GLU A 1 85 ? -20.519 -0.798 22.625 1.00 79.75 85 GLU A O 1
ATOM 673 N N . ILE A 1 86 ? -18.873 -1.702 21.405 1.00 76.31 86 ILE A N 1
ATOM 674 C CA . ILE A 1 86 ? -19.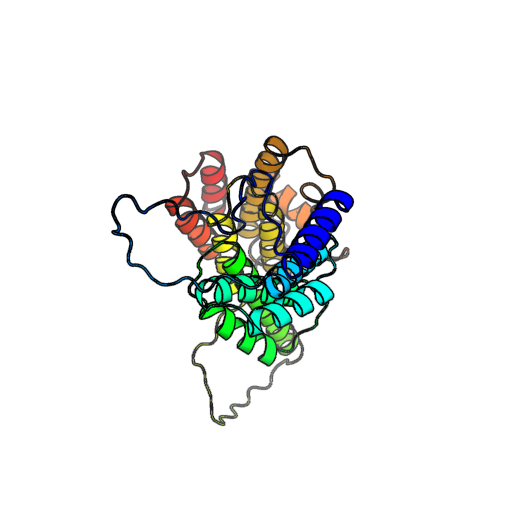568 -1.611 20.108 1.00 76.31 86 ILE A CA 1
ATOM 675 C C . ILE A 1 86 ? -20.134 -2.949 19.612 1.00 76.31 86 ILE A C 1
ATOM 677 O O . ILE A 1 86 ? -19.491 -3.988 19.757 1.00 76.31 86 ILE A O 1
ATOM 681 N N . PRO A 1 87 ? -21.314 -2.942 18.950 1.00 66.88 87 PRO A N 1
ATOM 682 C CA . PRO A 1 87 ? -21.852 -4.117 18.267 1.00 66.88 87 PRO A CA 1
ATOM 683 C C . PRO A 1 87 ? -20.946 -4.636 17.140 1.00 66.88 87 PRO A C 1
ATOM 685 O O . PRO A 1 87 ? -20.312 -3.865 16.421 1.00 66.88 87 PRO A O 1
ATOM 688 N N . ASN A 1 88 ? -20.991 -5.949 16.904 1.00 67.50 88 ASN A N 1
ATOM 689 C CA . ASN A 1 88 ? -20.106 -6.661 15.973 1.00 67.50 88 ASN A CA 1
ATOM 690 C C . ASN A 1 88 ? -20.064 -6.075 14.537 1.00 67.50 88 ASN A C 1
ATOM 692 O O . ASN A 1 88 ? -19.024 -6.119 13.889 1.00 67.50 88 ASN A O 1
ATOM 696 N N . GLU A 1 89 ? -21.155 -5.460 14.052 1.00 65.62 89 GLU A N 1
ATOM 697 C CA . GLU A 1 89 ? -21.261 -4.886 12.691 1.00 65.62 89 GLU A CA 1
ATOM 698 C C . GLU A 1 89 ? -20.219 -3.782 12.404 1.00 65.62 89 GLU A C 1
ATOM 700 O O . GLU A 1 89 ? -19.718 -3.686 11.286 1.00 65.62 89 GLU A O 1
ATOM 705 N N . TYR A 1 90 ? -19.842 -2.979 13.407 1.00 73.56 90 TYR A N 1
ATOM 706 C CA . TYR A 1 90 ? -18.861 -1.887 13.252 1.00 73.56 90 TYR A CA 1
ATOM 707 C C . TYR A 1 90 ? -17.464 -2.254 13.767 1.00 73.56 90 TYR A C 1
ATOM 709 O O . TYR A 1 90 ? -16.505 -1.498 13.582 1.00 73.56 90 TYR A O 1
ATOM 717 N N . HIS A 1 91 ? -17.334 -3.424 14.398 1.00 83.75 91 HIS A N 1
ATOM 718 C CA . HIS A 1 91 ? -16.101 -3.867 15.039 1.00 83.75 91 HIS A CA 1
ATOM 719 C C . HIS A 1 91 ? -14.958 -3.993 14.028 1.00 83.75 91 HIS A C 1
ATOM 721 O O . HIS A 1 91 ? -13.845 -3.533 14.282 1.00 83.75 91 HIS A O 1
ATOM 727 N N . SER A 1 92 ? -15.231 -4.548 12.845 1.00 82.94 92 SER A N 1
ATOM 728 C CA . SER A 1 92 ? -14.219 -4.719 11.799 1.00 82.94 92 SER A CA 1
ATOM 729 C C . SER A 1 92 ? -13.668 -3.383 11.289 1.00 82.94 92 SER A C 1
ATOM 731 O O . SER A 1 92 ? -12.465 -3.262 11.075 1.00 82.94 92 SER A O 1
ATOM 733 N N . GLN A 1 93 ? -14.514 -2.357 11.144 1.00 84.31 93 GLN A N 1
ATOM 734 C CA . GLN A 1 93 ? -14.092 -1.048 10.624 1.00 84.31 93 GLN A CA 1
ATOM 735 C C . GLN A 1 93 ? -13.225 -0.306 11.641 1.00 84.31 93 GLN A C 1
ATOM 737 O O . GLN A 1 93 ? -12.170 0.222 11.299 1.00 84.31 93 GLN A O 1
ATOM 742 N N . LEU A 1 94 ? -13.628 -0.324 12.912 1.00 86.25 94 LEU A N 1
ATOM 743 C CA . LEU A 1 94 ? -12.838 0.276 13.985 1.00 86.25 94 LEU A CA 1
ATOM 744 C C . LEU A 1 94 ? -11.551 -0.496 14.263 1.00 86.25 94 LEU A C 1
ATOM 746 O O . LEU A 1 94 ? -10.541 0.117 14.595 1.00 86.25 94 LEU A O 1
ATOM 750 N N . SER A 1 95 ? -11.558 -1.817 14.068 1.00 87.69 95 SER A N 1
ATOM 751 C CA . SER A 1 95 ? -10.344 -2.633 14.141 1.00 87.69 95 SER A CA 1
ATOM 752 C C . SER A 1 95 ? -9.348 -2.236 13.052 1.00 87.69 95 SER A C 1
ATOM 754 O O . SER A 1 95 ? -8.168 -2.077 13.353 1.00 87.69 95 SER A O 1
ATOM 756 N N . LEU A 1 96 ? -9.813 -1.995 11.818 1.00 87.31 96 LEU A N 1
ATOM 757 C CA . LEU A 1 96 ? -8.961 -1.477 10.741 1.00 87.31 96 LEU A CA 1
ATOM 758 C C . LEU A 1 96 ? -8.406 -0.091 11.071 1.00 87.31 96 LEU A C 1
ATOM 760 O O . LEU A 1 96 ? -7.208 0.122 10.932 1.00 87.31 96 LEU A O 1
ATOM 764 N N . LEU A 1 97 ? -9.242 0.837 11.545 1.00 87.81 97 LEU A N 1
ATOM 765 C CA . LEU A 1 97 ? -8.786 2.179 11.919 1.00 87.81 97 LEU A CA 1
ATOM 766 C C . LEU A 1 97 ? -7.767 2.125 13.053 1.00 87.81 97 LEU A C 1
ATOM 768 O O . LEU A 1 97 ? -6.733 2.779 12.975 1.00 87.81 97 LEU A O 1
ATOM 772 N N . LYS A 1 98 ? -8.003 1.303 14.075 1.00 90.62 98 LYS A N 1
ATOM 773 C CA . LYS A 1 98 ? -7.022 1.059 15.131 1.00 90.62 98 LYS A CA 1
ATOM 774 C C . LYS A 1 98 ? -5.693 0.575 14.545 1.00 90.62 98 LYS A C 1
ATOM 776 O O . LYS A 1 98 ? -4.663 1.170 14.843 1.00 90.62 98 LYS A O 1
ATOM 781 N N . SER A 1 99 ? -5.708 -0.458 13.701 1.00 87.44 99 SER A N 1
ATOM 782 C CA . SER A 1 99 ? -4.486 -0.986 13.081 1.00 87.44 99 SER A CA 1
ATOM 783 C C . SER A 1 99 ? -3.789 0.043 12.189 1.00 87.44 99 SER A C 1
ATOM 785 O O . SER A 1 99 ? -2.571 0.152 12.233 1.00 87.44 99 SER A O 1
ATOM 787 N N . TYR A 1 100 ? -4.533 0.855 11.438 1.00 86.69 100 TYR A N 1
ATOM 788 C CA . TYR A 1 100 ? -3.964 1.959 10.663 1.00 86.69 100 TYR A CA 1
ATOM 789 C C . TYR A 1 100 ? -3.215 2.956 11.557 1.00 86.69 100 TYR A C 1
ATOM 791 O O . TYR A 1 100 ? -2.068 3.305 11.285 1.00 86.69 100 TYR A O 1
ATOM 799 N N . ASN A 1 101 ? -3.842 3.375 12.659 1.00 84.69 101 ASN A N 1
ATOM 800 C CA . ASN A 1 101 ? -3.242 4.305 13.614 1.00 84.69 101 ASN A CA 1
ATOM 801 C C . ASN A 1 101 ? -2.008 3.712 14.302 1.00 84.69 101 ASN A C 1
ATOM 803 O O . ASN A 1 101 ? -1.010 4.408 14.446 1.00 84.69 101 ASN A O 1
ATOM 807 N N . GLN A 1 102 ? -2.038 2.419 14.633 1.00 85.38 102 GLN A N 1
ATOM 808 C CA . GLN A 1 102 ? -0.882 1.691 15.159 1.00 85.38 102 GLN A CA 1
ATOM 809 C C . GLN A 1 102 ? 0.306 1.717 14.194 1.00 85.38 102 GLN A C 1
ATOM 811 O O . GLN A 1 102 ? 1.430 1.961 14.623 1.00 85.38 102 GLN A O 1
ATOM 816 N N . MET A 1 103 ? 0.056 1.484 12.901 1.00 82.88 103 MET A N 1
ATOM 817 C CA . MET A 1 103 ? 1.103 1.445 11.871 1.00 82.88 103 MET A CA 1
ATOM 818 C C . MET A 1 103 ? 1.615 2.835 11.474 1.00 82.88 103 MET A C 1
ATOM 820 O O . MET A 1 103 ? 2.732 2.950 10.974 1.00 82.88 103 MET A O 1
ATOM 824 N N . THR A 1 104 ? 0.798 3.875 11.666 1.00 78.56 104 THR A N 1
ATOM 825 C CA . THR A 1 104 ? 1.145 5.267 11.331 1.00 78.56 104 THR A CA 1
ATOM 826 C C . THR A 1 104 ? 1.792 5.994 12.510 1.00 78.56 104 THR A C 1
ATOM 828 O O . THR A 1 104 ? 2.654 6.852 12.321 1.00 78.56 104 THR A O 1
ATOM 831 N N . GLY A 1 105 ? 1.411 5.641 13.742 1.00 67.12 105 GLY A N 1
ATOM 832 C CA . GLY A 1 105 ? 2.146 6.025 14.939 1.00 67.12 105 GLY A CA 1
ATOM 833 C C . GLY A 1 105 ? 3.579 5.508 14.841 1.00 67.12 105 GLY A C 1
ATOM 834 O O . GLY A 1 105 ? 3.820 4.442 14.287 1.00 67.12 105 GLY A O 1
ATOM 835 N N . THR A 1 106 ? 4.547 6.253 15.367 1.00 61.50 106 THR A N 1
ATOM 836 C CA . THR A 1 106 ? 6.002 5.991 15.286 1.00 61.50 106 THR A CA 1
ATOM 837 C C . THR A 1 106 ? 6.473 4.713 16.010 1.00 61.50 106 THR A C 1
ATOM 839 O O . THR A 1 106 ? 7.637 4.580 16.392 1.00 61.50 106 THR A O 1
ATOM 842 N N . SER A 1 107 ? 5.572 3.759 16.216 1.00 64.62 107 SER A N 1
ATOM 843 C CA . SER A 1 107 ? 5.772 2.484 16.879 1.00 64.62 107 SER A CA 1
ATOM 844 C C . SER A 1 107 ? 6.700 1.580 16.070 1.00 64.62 107 SER A C 1
ATOM 846 O O . SER A 1 107 ? 6.402 1.169 14.950 1.00 64.62 107 SER A O 1
ATOM 848 N N . ILE A 1 108 ? 7.833 1.217 16.670 1.00 74.38 108 ILE A N 1
ATOM 849 C CA . ILE A 1 108 ? 8.725 0.184 16.138 1.00 74.38 108 ILE A CA 1
ATOM 850 C C . ILE A 1 108 ? 8.209 -1.174 16.621 1.00 74.38 108 ILE A C 1
ATOM 852 O O . ILE A 1 108 ? 8.375 -1.527 17.789 1.00 74.38 108 ILE A O 1
ATOM 856 N N . PHE A 1 109 ? 7.595 -1.942 15.722 1.00 83.75 109 PHE A N 1
ATOM 857 C CA . PHE A 1 109 ? 7.057 -3.265 16.040 1.00 83.75 109 PHE A CA 1
ATOM 858 C C . PHE A 1 109 ? 8.105 -4.376 15.924 1.00 83.75 109 PHE A C 1
ATOM 860 O O . PHE A 1 109 ? 8.947 -4.396 15.024 1.00 83.75 109 PHE A O 1
ATOM 867 N N . LYS A 1 110 ? 8.016 -5.371 16.809 1.00 87.69 110 LYS A N 1
ATOM 868 C CA . LYS A 1 110 ? 8.765 -6.629 16.683 1.00 87.69 110 LYS A CA 1
ATOM 869 C C . LYS A 1 110 ? 8.065 -7.564 15.696 1.00 87.69 110 LYS A C 1
ATOM 871 O O . LYS A 1 110 ? 6.843 -7.572 15.586 1.00 87.69 110 LYS A O 1
ATOM 876 N N . LYS A 1 111 ? 8.828 -8.478 15.081 1.00 87.75 111 LYS A N 1
ATOM 877 C CA . LYS A 1 111 ? 8.307 -9.484 14.130 1.00 87.75 111 LYS A CA 1
ATOM 878 C C . LYS A 1 111 ? 7.041 -10.207 14.616 1.00 87.75 111 LYS A C 1
ATOM 880 O O . LYS A 1 111 ? 6.068 -10.283 13.883 1.00 87.75 111 LYS A O 1
ATOM 885 N N . LYS A 1 112 ? 7.034 -10.700 15.860 1.00 88.31 112 LYS A N 1
ATOM 886 C CA . LYS A 1 112 ? 5.876 -11.419 16.429 1.00 88.31 112 LYS A CA 1
ATOM 887 C C . LYS A 1 112 ? 4.628 -10.542 16.568 1.00 88.31 112 LYS A C 1
ATOM 889 O O . LYS A 1 112 ? 3.519 -11.048 16.447 1.00 88.31 112 LYS A O 1
ATOM 894 N N . GLU A 1 113 ? 4.806 -9.255 16.857 1.00 88.25 113 GLU A N 1
ATOM 895 C CA . GLU A 1 113 ? 3.700 -8.299 16.985 1.00 88.25 113 GLU A CA 1
ATOM 896 C C . GLU A 1 113 ? 3.095 -8.018 15.606 1.00 88.25 113 GLU A C 1
ATOM 898 O O . GLU A 1 113 ? 1.876 -8.060 15.458 1.00 88.25 113 GLU A O 1
ATOM 903 N N . LEU A 1 114 ? 3.943 -7.856 14.584 1.00 89.50 114 LEU A N 1
ATOM 904 C CA . LEU A 1 114 ? 3.518 -7.724 13.189 1.00 89.50 114 LEU A CA 1
ATOM 905 C C . LEU A 1 114 ? 2.820 -8.986 12.667 1.00 89.50 114 LEU A C 1
ATOM 907 O O . LEU A 1 114 ? 1.786 -8.876 12.023 1.00 89.50 114 LEU A O 1
ATOM 911 N N . GLU A 1 115 ? 3.322 -10.186 12.972 1.00 89.94 115 GLU A N 1
ATOM 912 C CA . GLU A 1 115 ? 2.675 -11.454 12.588 1.00 89.94 115 GLU A CA 1
ATOM 913 C C . GLU A 1 115 ? 1.293 -11.620 13.245 1.00 89.94 115 GLU A C 1
ATOM 915 O O . GLU A 1 115 ? 0.346 -12.086 12.607 1.00 89.94 115 GLU A O 1
ATOM 920 N N . LEU A 1 116 ? 1.153 -11.210 14.510 1.00 89.12 116 LEU A N 1
ATOM 921 C CA . LEU A 1 116 ? -0.138 -11.205 15.196 1.00 89.12 116 LEU A CA 1
ATOM 922 C C . LEU A 1 116 ? -1.096 -10.188 14.563 1.00 89.12 116 LEU A C 1
ATOM 924 O O . LEU A 1 116 ? -2.261 -10.510 14.324 1.00 89.12 116 LEU A O 1
ATOM 928 N N . MET A 1 117 ? -0.609 -8.979 14.274 1.00 89.62 117 MET A N 1
ATOM 929 C CA . MET A 1 117 ? -1.400 -7.943 13.613 1.00 89.62 117 MET A CA 1
ATOM 930 C C . MET A 1 117 ? -1.845 -8.395 12.220 1.00 89.62 117 MET A C 1
ATOM 932 O O . MET A 1 117 ? -3.024 -8.276 11.896 1.00 89.62 117 MET A O 1
ATOM 936 N N . LEU A 1 118 ? -0.942 -8.999 11.445 1.00 91.75 118 LEU A N 1
ATOM 937 C CA . LEU A 1 118 ? -1.221 -9.572 10.132 1.00 91.75 118 LEU A CA 1
ATOM 938 C C . LEU A 1 118 ? -2.385 -10.561 10.201 1.00 91.75 118 LEU A C 1
ATOM 940 O O . LEU A 1 118 ? -3.380 -10.405 9.498 1.00 91.75 118 LEU A O 1
ATOM 944 N N . HIS A 1 119 ? -2.281 -11.551 11.088 1.00 90.00 119 HIS A N 1
ATOM 945 C CA . HIS A 1 119 ? -3.317 -12.562 11.274 1.00 90.00 119 HIS A CA 1
ATOM 946 C C . HIS A 1 119 ? -4.664 -11.945 11.684 1.00 90.00 119 HIS A C 1
ATOM 948 O O . HIS A 1 119 ? -5.716 -12.381 11.215 1.00 90.00 119 HIS A O 1
ATOM 954 N N . ASN A 1 120 ? -4.650 -10.923 12.543 1.00 89.12 120 ASN A N 1
ATOM 955 C CA . ASN A 1 120 ? -5.873 -10.256 12.984 1.00 89.12 120 ASN A CA 1
ATOM 956 C C . ASN A 1 120 ? -6.536 -9.471 11.848 1.00 89.12 120 ASN A C 1
ATOM 958 O O . ASN A 1 120 ? -7.743 -9.597 11.665 1.00 89.12 120 ASN A O 1
ATOM 962 N N . VAL A 1 121 ? -5.764 -8.718 11.059 1.00 90.25 121 VAL A N 1
ATOM 963 C CA . VAL A 1 121 ? -6.284 -7.935 9.926 1.00 90.25 121 VAL A CA 1
ATOM 964 C C . VAL A 1 121 ? -6.786 -8.849 8.804 1.00 90.25 121 VAL A C 1
ATOM 966 O O . VAL A 1 121 ? -7.838 -8.584 8.227 1.00 90.25 121 VAL A O 1
ATOM 969 N N . GLN A 1 122 ? -6.100 -9.965 8.527 1.00 89.81 122 GLN A N 1
ATOM 970 C CA . GLN A 1 122 ? -6.533 -10.954 7.530 1.00 89.81 122 GLN A CA 1
ATOM 971 C C . GLN A 1 122 ? -7.907 -11.561 7.844 1.00 89.81 122 GLN A C 1
ATOM 973 O O . GLN A 1 122 ? -8.672 -11.842 6.924 1.00 89.81 122 GLN A O 1
ATOM 978 N N . LYS A 1 123 ? -8.235 -11.743 9.130 1.00 89.00 123 LYS A N 1
ATOM 979 C CA . LYS A 1 123 ? -9.522 -12.300 9.578 1.00 89.00 123 LYS A CA 1
ATOM 980 C C . LYS A 1 123 ? -10.698 -11.334 9.475 1.00 89.00 123 LYS A C 1
ATOM 982 O O . LYS A 1 123 ? -11.834 -11.767 9.640 1.00 89.00 123 LYS A O 1
ATOM 987 N N . LEU A 1 124 ? -10.450 -10.046 9.252 1.00 86.62 124 LEU A N 1
ATOM 988 C CA . LEU A 1 124 ? -11.524 -9.067 9.140 1.00 86.62 124 LEU A CA 1
ATOM 989 C C . LEU A 1 124 ? -12.278 -9.287 7.827 1.00 86.62 124 LEU A C 1
ATOM 991 O O . LEU A 1 124 ? -11.679 -9.260 6.756 1.00 86.62 124 LEU A O 1
ATOM 995 N N . GLU A 1 125 ? -13.598 -9.456 7.908 1.00 80.69 125 GLU A N 1
ATOM 996 C CA . GLU A 1 125 ? -14.477 -9.719 6.752 1.00 80.69 125 GLU A CA 1
ATOM 997 C C . GLU A 1 125 ? -14.616 -8.528 5.789 1.00 80.69 125 GLU A C 1
ATOM 999 O O . GLU A 1 125 ? -15.191 -8.653 4.713 1.00 80.69 125 GLU A O 1
ATOM 1004 N N . LEU A 1 126 ? -14.114 -7.352 6.172 1.00 78.12 126 LEU A N 1
ATOM 1005 C CA . LEU A 1 126 ? -14.090 -6.190 5.292 1.00 78.12 126 LEU A CA 1
ATOM 1006 C C . LEU A 1 126 ? -13.015 -6.379 4.239 1.00 78.12 126 LEU A C 1
ATOM 1008 O O . LEU A 1 126 ? -11.868 -6.590 4.603 1.00 78.12 126 LEU A O 1
ATOM 1012 N N . ASP A 1 127 ? -13.359 -6.196 2.974 1.00 76.94 127 ASP A N 1
ATOM 1013 C CA . ASP A 1 127 ? -12.390 -6.065 1.894 1.00 76.94 127 ASP A CA 1
ATOM 1014 C C . ASP A 1 127 ? -12.486 -4.653 1.317 1.00 76.94 127 ASP A C 1
ATOM 1016 O O . ASP A 1 127 ? -13.572 -4.135 1.057 1.00 76.94 127 ASP A O 1
ATOM 1020 N N . GLY A 1 128 ? -11.342 -3.988 1.188 1.00 84.81 128 GLY A N 1
ATOM 1021 C CA . GLY A 1 128 ? -11.269 -2.596 0.756 1.00 84.81 128 GLY A CA 1
ATOM 1022 C C . GLY A 1 128 ? -9.839 -2.077 0.762 1.00 84.81 128 GLY A C 1
ATOM 1023 O O . GLY A 1 128 ? -8.965 -2.673 1.398 1.00 84.81 128 GLY A O 1
ATOM 1024 N N . SER A 1 129 ? -9.618 -0.944 0.086 1.00 88.19 129 SER A N 1
ATOM 1025 C CA . SER A 1 129 ? -8.287 -0.346 -0.073 1.00 88.19 129 SER A CA 1
ATOM 1026 C C . SER A 1 129 ? -7.555 -0.191 1.264 1.00 88.19 129 SER A C 1
ATOM 1028 O O . SER A 1 129 ? -6.454 -0.708 1.404 1.00 88.19 129 SER A O 1
ATOM 1030 N N . LEU A 1 130 ? -8.195 0.376 2.296 1.00 88.19 130 LEU A N 1
ATOM 1031 C CA . LEU A 1 130 ? -7.578 0.576 3.618 1.00 88.19 130 LEU A CA 1
ATOM 1032 C C . LEU A 1 130 ? -7.040 -0.720 4.248 1.00 88.19 130 LEU A C 1
ATOM 1034 O O . LEU A 1 130 ? -5.935 -0.731 4.786 1.00 88.19 130 LEU A O 1
ATOM 1038 N N . LYS A 1 131 ? -7.790 -1.829 4.172 1.00 90.88 131 LYS A N 1
ATOM 1039 C CA . LYS A 1 131 ? -7.307 -3.124 4.679 1.00 90.88 131 LYS A CA 1
ATOM 1040 C C . LYS A 1 131 ? -6.057 -3.560 3.926 1.00 90.88 131 LYS A C 1
ATOM 1042 O O . LYS A 1 131 ? -5.092 -3.978 4.560 1.00 90.88 131 LYS A O 1
ATOM 1047 N N . GLN A 1 132 ? -6.068 -3.437 2.601 1.00 93.06 132 GLN A N 1
ATOM 1048 C CA . GLN A 1 132 ? -4.917 -3.791 1.778 1.00 93.06 132 GLN A CA 1
ATOM 1049 C C . GLN A 1 132 ? -3.717 -2.880 2.073 1.00 93.06 132 GLN A C 1
ATOM 1051 O O . GLN A 1 132 ? -2.612 -3.379 2.233 1.00 93.06 132 GLN A O 1
ATOM 1056 N N . GLN A 1 133 ? -3.916 -1.575 2.272 1.00 91.31 133 GLN A N 1
ATOM 1057 C CA . GLN A 1 133 ? -2.839 -0.657 2.668 1.00 91.31 133 GLN A CA 1
ATOM 1058 C C . GLN A 1 133 ? -2.183 -1.088 3.990 1.00 91.31 133 GLN A C 1
ATOM 1060 O O . GLN A 1 133 ? -0.958 -1.179 4.074 1.00 91.31 133 GLN A O 1
ATOM 1065 N N . ILE A 1 134 ? -2.990 -1.419 5.006 1.00 91.31 134 ILE A N 1
ATOM 1066 C CA . ILE A 1 134 ? -2.492 -1.898 6.304 1.00 91.31 134 ILE A CA 1
ATOM 1067 C C . ILE A 1 134 ? -1.719 -3.210 6.131 1.00 91.31 134 ILE A C 1
ATOM 1069 O O . ILE A 1 134 ? -0.597 -3.332 6.619 1.00 91.31 134 ILE A O 1
ATOM 1073 N N . LEU A 1 135 ? -2.289 -4.186 5.418 1.00 93.81 135 LEU A N 1
ATOM 1074 C CA . LEU A 1 135 ? -1.638 -5.473 5.158 1.00 93.81 135 LEU A CA 1
ATOM 1075 C C . LEU A 1 135 ? -0.309 -5.297 4.409 1.00 93.81 135 LEU A C 1
ATOM 1077 O O . LEU A 1 135 ? 0.696 -5.888 4.804 1.00 93.81 135 LEU A O 1
ATOM 1081 N N . ALA A 1 136 ? -0.283 -4.452 3.378 1.00 93.81 136 ALA A N 1
ATOM 1082 C CA . ALA A 1 136 ? 0.910 -4.153 2.597 1.00 93.81 136 ALA A CA 1
ATOM 1083 C C . ALA A 1 136 ? 2.007 -3.533 3.469 1.00 93.81 136 ALA A C 1
ATOM 1085 O O . ALA A 1 136 ? 3.162 -3.956 3.412 1.00 93.81 136 ALA A O 1
ATOM 1086 N N . LYS A 1 137 ? 1.643 -2.594 4.351 1.00 92.06 137 LYS A N 1
ATOM 1087 C CA . LYS A 1 137 ? 2.584 -1.996 5.302 1.00 92.06 137 LYS A CA 1
ATOM 1088 C C . LYS A 1 137 ? 3.135 -3.019 6.297 1.00 92.06 137 LYS A C 1
ATOM 1090 O O . LYS A 1 137 ? 4.339 -3.022 6.540 1.00 92.06 137 LYS A O 1
ATOM 1095 N N . ILE A 1 138 ? 2.298 -3.918 6.821 1.00 92.75 138 ILE A N 1
ATOM 1096 C CA . ILE A 1 138 ? 2.751 -5.000 7.709 1.00 92.75 138 ILE A CA 1
ATOM 1097 C C . ILE A 1 138 ? 3.748 -5.914 6.984 1.00 92.75 138 ILE A C 1
ATOM 1099 O O . ILE A 1 138 ? 4.803 -6.228 7.535 1.00 92.75 138 ILE A O 1
ATOM 1103 N N . TYR A 1 139 ? 3.455 -6.314 5.743 1.00 94.19 139 TYR A N 1
ATOM 1104 C CA . TYR A 1 139 ? 4.377 -7.121 4.941 1.00 94.19 139 TYR A CA 1
ATOM 1105 C C . TYR A 1 139 ? 5.687 -6.392 4.631 1.00 94.19 139 TYR A C 1
ATOM 1107 O O . TYR A 1 139 ? 6.749 -7.005 4.721 1.00 94.19 139 TYR A O 1
ATOM 1115 N N . HIS A 1 140 ? 5.633 -5.095 4.322 1.00 92.12 140 HIS A N 1
ATOM 1116 C CA . HIS A 1 140 ? 6.821 -4.260 4.138 1.00 92.12 140 HIS A CA 1
ATOM 1117 C C . HIS A 1 140 ? 7.702 -4.285 5.399 1.00 92.12 140 HIS A C 1
ATOM 1119 O O . HIS A 1 140 ? 8.886 -4.613 5.323 1.00 92.12 140 HIS A O 1
ATOM 1125 N N . ASP A 1 141 ? 7.137 -4.018 6.576 1.00 90.81 141 ASP A N 1
ATOM 1126 C CA . ASP A 1 141 ? 7.919 -3.990 7.818 1.00 90.81 141 ASP A CA 1
ATOM 1127 C C . ASP A 1 141 ? 8.493 -5.370 8.171 1.00 90.81 141 ASP A C 1
ATOM 1129 O O . ASP A 1 141 ? 9.644 -5.479 8.604 1.00 90.81 141 ASP A O 1
ATOM 1133 N N . LEU A 1 142 ? 7.733 -6.443 7.923 1.00 91.25 142 LEU A N 1
ATOM 1134 C CA . LEU A 1 142 ? 8.218 -7.818 8.063 1.00 91.25 142 LEU A CA 1
ATOM 1135 C C . LEU A 1 142 ? 9.394 -8.112 7.119 1.00 91.25 142 LEU A C 1
ATOM 1137 O O . LEU A 1 142 ? 10.380 -8.700 7.568 1.00 91.25 142 LEU A O 1
ATOM 1141 N N . HIS A 1 143 ? 9.326 -7.675 5.855 1.00 90.62 143 HIS A N 1
ATOM 1142 C CA . HIS A 1 143 ? 10.420 -7.803 4.881 1.00 90.62 143 HIS A CA 1
ATOM 1143 C C . HIS A 1 143 ? 11.690 -7.098 5.368 1.00 90.62 143 HIS A C 1
ATOM 1145 O O . HIS A 1 143 ? 12.749 -7.721 5.441 1.00 90.62 143 HIS A O 1
ATOM 1151 N N . ASN A 1 144 ? 11.576 -5.845 5.815 1.00 87.62 144 ASN A N 1
ATOM 1152 C CA . ASN A 1 144 ? 12.715 -5.060 6.306 1.00 87.62 144 ASN A CA 1
ATOM 1153 C C . ASN A 1 144 ? 13.390 -5.710 7.531 1.00 87.62 144 ASN A C 1
ATOM 1155 O O . ASN A 1 144 ? 14.621 -5.707 7.670 1.00 87.62 144 ASN A O 1
ATOM 1159 N N . ILE A 1 145 ? 12.601 -6.314 8.428 1.00 87.69 145 ILE A N 1
ATOM 1160 C CA . ILE A 1 145 ? 13.127 -7.069 9.575 1.00 87.69 145 ILE A CA 1
ATOM 1161 C C . ILE A 1 145 ? 13.857 -8.341 9.113 1.00 87.69 145 ILE A C 1
ATOM 1163 O O . ILE A 1 145 ? 14.910 -8.685 9.656 1.00 87.69 145 ILE A O 1
ATOM 1167 N N . GLU A 1 146 ? 13.328 -9.064 8.122 1.00 84.19 146 GLU A N 1
ATOM 1168 C CA . GLU A 1 146 ? 13.996 -10.259 7.599 1.00 84.19 146 GLU A CA 1
ATOM 1169 C C . GLU A 1 146 ? 15.302 -9.920 6.876 1.00 84.19 146 GLU A C 1
ATOM 1171 O O . GLU A 1 146 ? 16.325 -10.560 7.145 1.00 84.19 146 GLU A O 1
ATOM 1176 N N . GLU A 1 147 ? 15.307 -8.879 6.046 1.00 79.38 147 GLU A N 1
ATOM 1177 C CA . GLU A 1 147 ? 16.486 -8.430 5.308 1.00 79.38 147 GLU A CA 1
ATOM 1178 C C . GLU A 1 147 ? 17.614 -8.009 6.262 1.00 79.38 147 GLU A C 1
ATOM 1180 O O . GLU A 1 147 ? 18.721 -8.552 6.186 1.00 79.38 147 GLU A O 1
ATOM 1185 N N . SER A 1 148 ? 17.317 -7.158 7.251 1.00 76.62 148 SER A N 1
ATOM 1186 C CA . SER A 1 148 ? 18.283 -6.721 8.275 1.00 76.62 148 SER A CA 1
ATOM 1187 C C . SER A 1 148 ? 18.837 -7.874 9.131 1.00 76.62 148 SER A C 1
ATOM 1189 O O . SER A 1 148 ? 20.005 -7.871 9.538 1.00 76.62 148 SER A O 1
ATOM 1191 N N . SER A 1 149 ? 18.035 -8.914 9.372 1.00 65.69 149 SER A N 1
ATOM 1192 C CA . SER A 1 149 ? 18.472 -10.120 10.088 1.00 65.69 149 SER A CA 1
ATOM 1193 C C . SER A 1 149 ? 19.336 -11.069 9.240 1.00 65.69 149 SER A C 1
ATOM 1195 O O . SER A 1 149 ? 20.092 -11.883 9.783 1.00 65.69 149 SER A O 1
ATOM 1197 N N . SER A 1 150 ? 19.214 -10.984 7.912 1.00 58.72 150 SER A N 1
ATOM 1198 C CA . SER A 1 150 ? 19.941 -11.815 6.949 1.00 58.72 150 SER A CA 1
ATOM 1199 C C . SER A 1 150 ? 21.272 -11.188 6.524 1.00 58.72 150 SER A C 1
ATOM 1201 O O . SER A 1 150 ? 22.273 -11.901 6.428 1.00 58.72 150 SER A O 1
ATOM 1203 N N . SER A 1 151 ? 21.331 -9.857 6.397 1.00 53.28 151 SER A N 1
ATOM 1204 C CA . SER A 1 151 ? 22.557 -9.100 6.106 1.00 53.28 151 SER A CA 1
ATOM 1205 C C . SER A 1 151 ? 23.593 -9.186 7.237 1.00 53.28 151 SER A C 1
ATOM 1207 O O . SER A 1 151 ? 24.796 -9.118 6.994 1.00 53.28 151 SER A O 1
ATOM 1209 N N . SER A 1 152 ? 23.144 -9.450 8.467 1.00 48.88 152 SER A N 1
ATOM 1210 C CA . SER A 1 152 ? 23.984 -9.678 9.651 1.00 48.88 152 SER A CA 1
ATOM 1211 C C . SER A 1 152 ? 24.425 -11.142 9.845 1.00 48.88 152 SER A C 1
ATOM 1213 O O . SER A 1 152 ? 25.222 -11.438 10.738 1.00 48.88 152 SER A O 1
ATOM 1215 N N . LYS A 1 153 ? 23.970 -12.081 8.999 1.00 44.56 153 LYS A N 1
ATOM 1216 C CA . LYS A 1 153 ? 24.365 -13.500 9.038 1.00 44.56 153 LYS A CA 1
ATOM 1217 C C . LYS A 1 153 ? 24.962 -13.946 7.709 1.00 44.56 153 LYS A C 1
ATOM 1219 O O . LYS A 1 153 ? 24.378 -14.744 6.974 1.00 44.56 153 LYS A O 1
ATOM 1224 N N . SER A 1 154 ? 26.204 -13.538 7.454 1.00 37.00 154 SER A N 1
ATOM 1225 C CA . SER A 1 154 ? 27.044 -14.312 6.546 1.00 37.00 154 SER A CA 1
ATOM 1226 C C . SER A 1 154 ? 27.223 -15.733 7.121 1.00 37.00 154 SER A C 1
ATOM 1228 O O . SER A 1 154 ? 27.601 -15.937 8.273 1.00 37.00 154 SER A O 1
ATOM 1230 N N . ARG A 1 155 ? 26.840 -16.731 6.316 1.00 43.59 155 ARG A N 1
ATOM 1231 C CA . ARG A 1 155 ? 27.205 -18.158 6.401 1.00 43.59 155 ARG A CA 1
ATOM 1232 C C . ARG A 1 155 ? 27.332 -18.768 7.809 1.00 43.59 155 ARG A C 1
ATOM 1234 O O . ARG A 1 155 ? 28.431 -18.963 8.318 1.00 43.59 155 ARG A O 1
ATOM 1241 N N . LYS A 1 156 ? 26.228 -19.302 8.340 1.00 35.62 156 LYS A N 1
ATOM 1242 C CA . LYS A 1 156 ? 26.281 -20.564 9.106 1.00 35.62 156 LYS A CA 1
ATOM 1243 C C . LYS A 1 156 ? 25.184 -21.510 8.633 1.00 35.62 156 LYS A C 1
ATOM 1245 O O . LYS A 1 156 ? 24.061 -21.505 9.128 1.00 35.62 156 LYS A O 1
ATOM 1250 N N . THR A 1 157 ? 25.540 -22.346 7.662 1.00 41.41 157 THR A N 1
ATOM 1251 C CA . THR A 1 157 ? 24.854 -23.605 7.366 1.00 41.41 157 THR A CA 1
ATOM 1252 C C . THR A 1 157 ? 24.906 -24.487 8.610 1.00 41.41 157 THR A C 1
ATOM 1254 O O . THR A 1 157 ? 25.903 -25.145 8.886 1.00 41.41 157 THR A O 1
ATOM 1257 N N . GLY A 1 158 ? 23.829 -24.479 9.384 1.00 35.75 158 GLY A N 1
ATOM 1258 C CA . GLY A 1 158 ? 23.647 -25.359 10.528 1.00 35.75 158 GLY A CA 1
ATOM 1259 C C . GLY A 1 158 ? 22.174 -25.689 10.657 1.00 35.75 158 GLY A C 1
ATOM 1260 O O . GLY A 1 158 ? 21.409 -24.914 11.224 1.00 35.75 158 GLY A O 1
ATOM 1261 N N . LYS A 1 159 ? 21.764 -26.835 10.105 1.00 47.16 159 LYS A N 1
ATOM 1262 C CA . LYS A 1 159 ? 20.430 -27.401 10.323 1.00 47.16 159 LYS A CA 1
ATOM 1263 C C . LYS A 1 159 ? 20.249 -27.642 11.827 1.00 47.16 159 LYS A C 1
ATOM 1265 O O . LYS A 1 159 ? 20.731 -28.641 12.346 1.00 47.16 159 LYS A O 1
ATOM 1270 N N . LYS A 1 160 ? 19.521 -26.765 12.519 1.00 39.25 160 LYS A N 1
ATOM 1271 C CA . LYS A 1 160 ? 18.894 -27.092 13.805 1.00 39.25 160 LYS A CA 1
ATOM 1272 C C . LYS A 1 160 ? 17.383 -27.121 13.606 1.00 39.25 160 LYS A C 1
ATOM 1274 O O . LYS A 1 160 ? 16.728 -26.089 13.517 1.00 39.25 160 LYS A O 1
ATOM 1279 N N . LYS A 1 161 ? 16.858 -28.341 13.467 1.00 47.00 161 LYS A N 1
ATOM 1280 C CA . LYS A 1 161 ? 15.437 -28.651 13.641 1.00 47.00 161 LYS A CA 1
ATOM 1281 C C . LYS A 1 161 ? 15.149 -28.649 15.142 1.00 47.00 161 LYS A C 1
ATOM 1283 O O . LYS A 1 161 ? 15.811 -29.389 15.850 1.00 47.00 161 LYS A O 1
ATOM 1288 N N . ASN A 1 162 ? 14.203 -27.814 15.558 1.00 37.75 162 ASN A N 1
ATOM 1289 C CA . ASN A 1 162 ? 13.301 -27.878 16.720 1.00 37.75 162 ASN A CA 1
ATOM 1290 C C . ASN A 1 162 ? 12.327 -26.704 16.475 1.00 37.75 162 ASN A C 1
ATOM 1292 O O . ASN A 1 162 ? 12.781 -25.648 16.055 1.00 37.75 162 ASN A O 1
ATOM 1296 N N . GLY A 1 163 ? 11.007 -26.745 16.598 1.00 35.78 163 GLY A N 1
ATOM 1297 C CA . GLY A 1 163 ? 10.064 -27.669 17.202 1.00 35.78 163 GLY A CA 1
ATOM 1298 C C . GLY A 1 163 ? 8.913 -26.775 17.684 1.00 35.78 163 GLY A C 1
ATOM 1299 O O . GLY A 1 163 ? 9.149 -25.931 18.537 1.00 35.78 163 GLY A O 1
ATOM 1300 N N . ILE A 1 164 ? 7.716 -26.978 17.117 1.00 39.59 164 ILE A N 1
ATOM 1301 C CA . ILE A 1 164 ? 6.410 -26.388 17.484 1.00 39.59 164 ILE A CA 1
ATOM 1302 C C . ILE A 1 164 ? 6.111 -24.992 16.885 1.00 39.59 164 ILE A C 1
ATOM 1304 O O . ILE A 1 164 ? 6.831 -24.025 17.096 1.00 39.59 164 ILE A O 1
ATOM 1308 N N . LEU A 1 165 ? 5.011 -24.954 16.112 1.00 40.03 165 LEU A N 1
ATOM 1309 C CA . LEU A 1 165 ? 4.451 -23.865 15.288 1.00 40.03 165 LEU A CA 1
ATOM 1310 C C . LEU A 1 165 ? 5.273 -23.457 14.053 1.00 40.03 165 LEU A C 1
ATOM 1312 O O . LEU A 1 165 ? 5.663 -22.309 13.871 1.00 40.03 165 LEU A O 1
ATOM 1316 N N . LYS A 1 166 ? 5.453 -24.402 13.123 1.00 38.84 166 LYS A N 1
ATOM 1317 C CA . LYS A 1 166 ? 5.628 -24.036 11.712 1.00 38.84 166 LYS A CA 1
ATOM 1318 C C . LYS A 1 166 ? 4.261 -23.688 11.127 1.00 38.84 166 LYS A C 1
ATOM 1320 O O . LYS A 1 166 ? 3.558 -24.578 10.651 1.00 38.84 166 LYS A O 1
ATOM 1325 N N . LEU A 1 167 ? 3.903 -22.405 11.147 1.00 38.16 167 LEU A N 1
ATOM 1326 C CA . LEU A 1 167 ? 2.989 -21.877 10.139 1.00 38.16 167 LEU A CA 1
ATOM 1327 C C . LEU A 1 167 ? 3.748 -21.981 8.806 1.00 38.16 167 LEU A C 1
ATOM 1329 O O . LEU A 1 167 ? 4.708 -21.261 8.544 1.00 38.16 167 LEU A O 1
ATOM 1333 N N . ASN A 1 168 ? 3.434 -23.031 8.054 1.00 35.88 168 ASN A N 1
ATOM 1334 C CA . ASN A 1 168 ? 4.099 -23.387 6.812 1.00 35.88 168 ASN A CA 1
ATOM 1335 C C . ASN A 1 168 ? 3.728 -22.394 5.711 1.00 35.88 168 ASN A C 1
ATOM 1337 O O . ASN A 1 168 ? 2.652 -22.494 5.139 1.00 35.88 168 ASN A O 1
ATOM 1341 N N . GLN A 1 169 ? 4.653 -21.502 5.391 1.00 43.50 169 GLN A N 1
ATOM 1342 C CA . GLN A 1 169 ? 5.207 -21.210 4.065 1.00 43.50 169 GLN A CA 1
ATOM 1343 C C . GLN A 1 169 ? 6.259 -20.127 4.312 1.00 43.50 169 GLN A C 1
ATOM 1345 O O . GLN A 1 169 ? 6.098 -19.298 5.203 1.00 43.50 169 GLN A O 1
ATOM 1350 N N . ARG A 1 170 ? 7.392 -20.157 3.606 1.00 48.50 170 ARG A N 1
ATOM 1351 C CA . ARG A 1 170 ? 8.279 -18.991 3.602 1.00 48.50 170 ARG A CA 1
ATOM 1352 C C . ARG A 1 170 ? 7.521 -17.934 2.807 1.00 48.50 170 ARG A C 1
ATOM 1354 O O . ARG A 1 170 ? 7.587 -17.953 1.584 1.00 48.50 170 ARG A O 1
ATOM 1361 N N . THR A 1 171 ? 6.693 -17.154 3.492 1.00 63.72 171 THR A N 1
ATOM 1362 C CA . THR A 1 171 ? 5.920 -16.083 2.879 1.00 63.72 171 THR A CA 1
ATOM 1363 C C . THR A 1 171 ? 6.929 -15.116 2.297 1.00 63.72 171 THR A C 1
ATOM 1365 O O . THR A 1 171 ? 7.772 -14.589 3.019 1.00 63.72 171 THR A O 1
ATOM 1368 N N . ASP A 1 172 ? 6.905 -14.960 0.982 1.00 86.31 172 ASP A N 1
ATOM 1369 C CA . ASP A 1 172 ? 7.696 -13.937 0.324 1.00 86.31 172 ASP A CA 1
ATOM 1370 C C . ASP A 1 172 ? 7.060 -12.589 0.675 1.00 86.31 172 ASP A C 1
ATOM 1372 O O . ASP A 1 172 ? 6.054 -12.183 0.086 1.00 86.31 172 ASP A O 1
ATOM 1376 N N . TYR A 1 173 ? 7.571 -11.962 1.737 1.00 90.19 173 TYR A N 1
ATOM 1377 C CA . TYR A 1 173 ? 7.028 -10.713 2.256 1.00 90.19 173 TYR A CA 1
ATOM 1378 C C . TYR A 1 173 ? 7.228 -9.554 1.284 1.00 90.19 173 TYR A C 1
ATOM 1380 O O . TYR A 1 173 ? 6.364 -8.684 1.228 1.00 90.19 173 TYR A O 1
ATOM 1388 N N . LEU A 1 174 ? 8.287 -9.574 0.468 1.00 91.44 174 LEU A N 1
ATOM 1389 C CA . LEU A 1 174 ? 8.488 -8.591 -0.593 1.00 91.44 174 LEU A CA 1
ATOM 1390 C C . LEU A 1 174 ? 7.361 -8.685 -1.622 1.00 91.44 174 LEU A C 1
ATOM 1392 O O . LEU A 1 174 ? 6.661 -7.701 -1.867 1.00 91.44 174 LEU A O 1
ATOM 1396 N N . LYS A 1 175 ? 7.137 -9.889 -2.160 1.00 93.00 175 LYS A N 1
ATOM 1397 C CA . LYS A 1 175 ? 6.064 -10.134 -3.125 1.00 93.00 175 LYS A CA 1
ATOM 1398 C C . LYS A 1 175 ? 4.692 -9.820 -2.542 1.00 93.00 175 LYS A C 1
ATOM 1400 O O . LYS A 1 175 ? 3.911 -9.106 -3.164 1.00 93.00 175 LYS A O 1
ATOM 1405 N N . SER A 1 176 ? 4.423 -10.306 -1.331 1.00 94.94 176 SER A N 1
ATOM 1406 C CA . SER A 1 176 ? 3.148 -10.075 -0.643 1.00 94.94 176 SER A CA 1
ATOM 1407 C C . SER A 1 176 ? 2.911 -8.584 -0.420 1.00 94.94 176 SER A C 1
ATOM 1409 O O . SER A 1 176 ? 1.815 -8.102 -0.671 1.00 94.94 176 SER A O 1
ATOM 1411 N N . SER A 1 177 ? 3.937 -7.835 -0.014 1.00 94.69 177 SER A N 1
ATOM 1412 C CA . SER A 1 177 ? 3.862 -6.384 0.161 1.00 94.69 177 SER A CA 1
ATOM 1413 C C . SER A 1 177 ? 3.505 -5.673 -1.146 1.00 94.69 177 SER A C 1
ATOM 1415 O O . SER A 1 177 ? 2.508 -4.954 -1.195 1.00 94.69 177 SER A O 1
ATOM 1417 N N . ILE A 1 178 ? 4.260 -5.923 -2.223 1.00 95.44 178 ILE A N 1
ATOM 1418 C CA . ILE A 1 178 ? 4.048 -5.273 -3.525 1.00 95.44 178 ILE A CA 1
ATOM 1419 C C . ILE A 1 178 ? 2.664 -5.607 -4.087 1.00 95.44 178 ILE A C 1
ATOM 1421 O O . ILE A 1 178 ? 1.919 -4.697 -4.445 1.00 95.44 178 ILE A O 1
ATOM 1425 N N . GLU A 1 179 ? 2.283 -6.887 -4.134 1.00 96.06 179 GLU A N 1
ATOM 1426 C CA . GLU A 1 179 ? 0.968 -7.297 -4.643 1.00 96.06 179 GLU A CA 1
ATOM 1427 C C . GLU A 1 179 ? -0.175 -6.688 -3.820 1.00 96.06 179 GLU A C 1
ATOM 1429 O O . GLU A 1 179 ? -1.180 -6.257 -4.386 1.00 96.06 179 GLU A O 1
ATOM 1434 N N . THR A 1 180 ? -0.008 -6.572 -2.502 1.00 95.62 180 THR A N 1
ATOM 1435 C CA . THR A 1 180 ? -1.027 -5.976 -1.630 1.00 95.62 180 THR A CA 1
ATOM 1436 C C . THR A 1 180 ? -1.112 -4.452 -1.807 1.00 95.62 180 THR A C 1
ATOM 1438 O O . THR A 1 180 ? -2.217 -3.913 -1.842 1.00 95.62 180 THR A O 1
ATOM 1441 N N . TYR A 1 181 ? 0.007 -3.739 -2.006 1.00 95.56 181 TYR A N 1
ATOM 1442 C CA . TYR A 1 181 ? -0.033 -2.318 -2.390 1.00 95.56 181 TYR A CA 1
ATOM 1443 C C . TYR A 1 181 ? -0.743 -2.120 -3.730 1.00 95.56 181 TYR A C 1
ATOM 1445 O O . TYR A 1 181 ? -1.553 -1.206 -3.870 1.00 95.56 181 TYR A O 1
ATOM 1453 N N . ILE A 1 182 ? -0.495 -3.000 -4.704 1.00 95.69 182 ILE A N 1
ATOM 1454 C CA . ILE A 1 182 ? -1.207 -2.976 -5.985 1.00 95.69 182 ILE A CA 1
ATOM 1455 C C . ILE A 1 182 ? -2.710 -3.155 -5.751 1.00 95.69 182 ILE A C 1
ATOM 1457 O O . ILE A 1 182 ? -3.490 -2.347 -6.243 1.00 95.69 182 ILE A O 1
ATOM 1461 N N . GLN A 1 183 ? -3.131 -4.150 -4.965 1.00 94.00 183 GLN A N 1
ATOM 1462 C CA . GLN A 1 183 ? -4.548 -4.337 -4.630 1.00 94.00 183 GLN A CA 1
ATOM 1463 C C . GLN A 1 183 ? -5.150 -3.108 -3.945 1.00 94.00 183 GLN A C 1
ATOM 1465 O O . GLN A 1 183 ? -6.250 -2.694 -4.301 1.00 94.00 183 GLN A O 1
ATOM 1470 N N . ALA A 1 184 ? -4.429 -2.494 -3.005 1.00 92.31 184 ALA A N 1
ATOM 1471 C CA . ALA A 1 184 ? -4.865 -1.266 -2.354 1.00 92.31 184 ALA A CA 1
ATOM 1472 C C . ALA A 1 184 ? -5.142 -0.144 -3.362 1.00 92.31 184 ALA A C 1
ATOM 1474 O O . ALA A 1 184 ? -6.172 0.520 -3.257 1.00 92.31 184 ALA A O 1
ATOM 1475 N N . ILE A 1 185 ? -4.257 0.033 -4.344 1.00 91.88 185 ILE A N 1
ATOM 1476 C CA . ILE A 1 185 ? -4.401 1.038 -5.401 1.00 91.88 185 ILE A CA 1
ATOM 1477 C C . ILE A 1 185 ? -5.593 0.719 -6.309 1.00 91.88 185 ILE A C 1
ATOM 1479 O O . ILE A 1 185 ? -6.395 1.601 -6.581 1.00 91.88 185 ILE A O 1
ATOM 1483 N N . ILE A 1 186 ? -5.737 -0.532 -6.762 1.00 90.31 186 ILE A N 1
ATOM 1484 C CA . ILE A 1 186 ? -6.830 -0.935 -7.668 1.00 90.31 186 ILE A CA 1
ATOM 1485 C C . ILE A 1 186 ? -8.205 -0.814 -6.999 1.00 90.31 186 ILE A C 1
ATOM 1487 O O . ILE A 1 186 ? -9.185 -0.476 -7.653 1.00 90.31 186 ILE A O 1
ATOM 1491 N N . MET A 1 187 ? -8.289 -1.085 -5.696 1.00 88.50 187 MET A N 1
ATOM 1492 C CA . MET A 1 187 ? -9.534 -0.962 -4.934 1.00 88.50 187 MET A CA 1
ATOM 1493 C C . MET A 1 187 ? -9.843 0.478 -4.496 1.00 88.50 187 MET A C 1
ATOM 1495 O O . MET A 1 187 ? -10.916 0.715 -3.935 1.00 88.50 187 MET A O 1
ATOM 1499 N N . ALA A 1 188 ? -8.907 1.415 -4.659 1.00 85.06 188 ALA A N 1
ATOM 1500 C CA . ALA A 1 188 ? -9.121 2.816 -4.323 1.00 85.06 188 ALA A CA 1
ATOM 1501 C C . ALA A 1 188 ? -9.899 3.534 -5.442 1.00 85.06 188 ALA A C 1
ATOM 1503 O O . ALA A 1 188 ? -9.811 3.144 -6.611 1.00 85.06 188 ALA A O 1
ATOM 1504 N N . PRO A 1 189 ? -10.657 4.596 -5.117 1.00 80.56 189 PRO A N 1
ATOM 1505 C CA . PRO A 1 189 ? -11.161 5.523 -6.125 1.00 80.56 189 PRO A CA 1
ATOM 1506 C C . PRO A 1 189 ? -10.018 6.030 -7.011 1.00 80.56 189 PRO A C 1
ATOM 1508 O O . PRO A 1 189 ? -8.922 6.290 -6.529 1.00 80.56 189 PRO A O 1
ATOM 1511 N N . VAL A 1 190 ? -10.252 6.150 -8.318 1.00 72.94 190 VAL A N 1
ATOM 1512 C CA . VAL A 1 190 ? -9.183 6.420 -9.304 1.00 72.94 190 VAL A CA 1
ATOM 1513 C C . VAL A 1 190 ? -8.524 7.795 -9.109 1.00 72.94 190 VAL A C 1
ATOM 1515 O O . VAL A 1 190 ? -7.410 8.026 -9.578 1.00 72.94 190 VAL A O 1
ATOM 1518 N N . ASP A 1 191 ? -9.231 8.688 -8.433 1.00 67.12 191 ASP A N 1
ATOM 1519 C CA . ASP A 1 191 ? -8.868 10.053 -8.087 1.00 67.12 191 ASP A CA 1
ATOM 1520 C C . ASP A 1 191 ? -8.219 10.170 -6.698 1.00 67.12 191 ASP A C 1
ATOM 1522 O O . ASP A 1 191 ? -7.710 11.226 -6.346 1.00 67.12 191 ASP A O 1
ATOM 1526 N N . ASP A 1 192 ? -8.157 9.087 -5.922 1.00 76.19 192 ASP A N 1
ATOM 1527 C CA . ASP A 1 192 ? -7.640 9.107 -4.557 1.00 76.19 192 ASP A CA 1
ATOM 1528 C C . ASP A 1 192 ? -6.202 9.668 -4.480 1.00 76.19 192 ASP A C 1
ATOM 1530 O O . ASP A 1 192 ? -5.241 9.105 -5.021 1.00 76.19 192 ASP A O 1
ATOM 1534 N N . LEU A 1 193 ? -6.064 10.779 -3.747 1.00 72.94 193 LEU A N 1
ATOM 1535 C CA . LEU A 1 193 ? -4.817 11.508 -3.498 1.00 72.94 193 LEU A CA 1
ATOM 1536 C C . LEU A 1 193 ? -3.714 10.644 -2.870 1.00 72.94 193 LEU A C 1
ATOM 1538 O O . LEU A 1 193 ? -2.538 10.992 -2.969 1.00 72.94 193 LEU A O 1
ATOM 1542 N N . PHE A 1 194 ? -4.062 9.529 -2.222 1.00 76.94 194 PHE A N 1
ATOM 1543 C CA . PHE A 1 194 ? -3.091 8.632 -1.598 1.00 76.94 194 PHE A CA 1
ATOM 1544 C C . PHE A 1 194 ? -2.490 7.615 -2.576 1.00 76.94 194 PHE A C 1
ATOM 1546 O O . PHE A 1 194 ? -1.458 7.019 -2.261 1.00 76.94 194 PHE A O 1
ATOM 1553 N N . ILE A 1 195 ? -3.060 7.432 -3.776 1.00 84.00 195 ILE A N 1
ATOM 1554 C CA . ILE A 1 195 ? -2.541 6.480 -4.773 1.00 84.00 195 ILE A CA 1
ATOM 1555 C C . ILE A 1 195 ? -1.056 6.730 -5.103 1.00 84.00 195 ILE A C 1
ATOM 1557 O O . ILE A 1 195 ? -0.286 5.764 -5.075 1.00 84.00 195 ILE A O 1
ATOM 1561 N N . PRO A 1 196 ? -0.599 7.970 -5.381 1.00 82.94 196 PRO A N 1
ATOM 1562 C CA . PRO A 1 196 ? 0.818 8.235 -5.626 1.00 82.94 196 PRO A CA 1
ATOM 1563 C C . PRO A 1 196 ? 1.724 7.817 -4.462 1.00 82.94 196 PRO A C 1
ATOM 1565 O O . PRO A 1 196 ? 2.750 7.187 -4.701 1.00 82.94 196 PRO A O 1
ATOM 1568 N N . SER A 1 197 ? 1.304 8.056 -3.215 1.00 81.62 197 SER A N 1
ATOM 1569 C CA . SER A 1 197 ? 2.053 7.641 -2.019 1.00 81.62 197 SER A CA 1
ATOM 1570 C C . SER A 1 197 ? 2.179 6.112 -1.903 1.00 81.62 197 SER A C 1
ATOM 1572 O O . SER A 1 197 ? 3.226 5.594 -1.509 1.00 81.62 197 SER A O 1
ATOM 1574 N N . LEU A 1 198 ? 1.161 5.354 -2.321 1.00 88.44 198 LEU A N 1
ATOM 1575 C CA . LEU A 1 198 ? 1.246 3.889 -2.370 1.00 88.44 198 LEU A CA 1
ATOM 1576 C C . LEU A 1 198 ? 2.236 3.405 -3.442 1.00 88.44 198 LEU A C 1
ATOM 1578 O O . LEU A 1 198 ? 2.979 2.449 -3.207 1.00 88.44 198 LEU A O 1
ATOM 1582 N N . TYR A 1 199 ? 2.298 4.072 -4.600 1.00 90.62 199 TYR A N 1
ATOM 1583 C CA . TYR A 1 199 ? 3.331 3.787 -5.601 1.00 90.62 199 TYR A CA 1
ATOM 1584 C C . TYR A 1 199 ? 4.731 4.147 -5.111 1.00 90.62 199 TYR A C 1
ATOM 1586 O O . TYR A 1 199 ? 5.675 3.418 -5.410 1.00 90.62 199 TYR A O 1
ATOM 1594 N N . ASP A 1 200 ? 4.870 5.217 -4.333 1.00 85.94 200 ASP A N 1
ATOM 1595 C CA . ASP A 1 200 ? 6.138 5.597 -3.717 1.00 85.94 200 ASP A CA 1
ATOM 1596 C C . ASP A 1 200 ? 6.648 4.474 -2.787 1.00 85.94 200 ASP A C 1
ATOM 1598 O O . ASP A 1 200 ? 7.825 4.110 -2.838 1.00 85.94 200 ASP A O 1
ATOM 1602 N N . HIS A 1 201 ? 5.768 3.807 -2.028 1.00 88.56 201 HIS A N 1
ATOM 1603 C CA . HIS A 1 201 ? 6.141 2.614 -1.253 1.00 88.56 201 HIS A CA 1
ATOM 1604 C C . HIS A 1 201 ? 6.585 1.428 -2.122 1.00 88.56 201 HIS A C 1
ATOM 1606 O O . HIS A 1 201 ? 7.577 0.772 -1.790 1.00 88.56 201 HIS A O 1
ATOM 1612 N N . ILE A 1 202 ? 5.895 1.161 -3.239 1.00 92.62 202 ILE A N 1
ATOM 1613 C CA . ILE A 1 202 ? 6.313 0.127 -4.202 1.00 92.62 202 ILE A CA 1
ATOM 1614 C C . ILE A 1 202 ? 7.703 0.464 -4.756 1.00 92.62 202 ILE A C 1
ATOM 1616 O O . ILE A 1 202 ? 8.591 -0.384 -4.746 1.00 92.62 202 ILE A O 1
ATOM 1620 N N . LEU A 1 203 ? 7.920 1.702 -5.201 1.00 89.25 203 LEU A N 1
ATOM 1621 C CA . LEU A 1 203 ? 9.196 2.152 -5.754 1.00 89.25 203 LEU A CA 1
ATOM 1622 C C . LEU A 1 203 ? 10.330 2.026 -4.735 1.00 89.25 203 LEU A C 1
ATOM 1624 O O . LEU A 1 203 ? 11.390 1.513 -5.081 1.00 89.25 203 LEU A O 1
ATOM 1628 N N . SER A 1 204 ? 10.092 2.402 -3.477 1.00 85.94 204 SER A N 1
ATOM 1629 C CA . SER A 1 204 ? 11.060 2.234 -2.387 1.00 85.94 204 SER A CA 1
ATOM 1630 C C . SER A 1 204 ? 11.489 0.770 -2.224 1.00 85.94 204 SER A C 1
ATOM 1632 O O . SER A 1 204 ? 12.683 0.468 -2.190 1.00 85.94 204 SER A O 1
ATOM 1634 N N . LEU A 1 205 ? 10.525 -0.160 -2.213 1.00 88.50 205 LEU A N 1
ATOM 1635 C CA . LEU A 1 205 ? 10.794 -1.598 -2.141 1.00 88.50 205 LEU A CA 1
ATOM 1636 C C . LEU A 1 205 ? 11.591 -2.092 -3.353 1.00 88.50 205 LEU A C 1
ATOM 1638 O O . LEU A 1 205 ? 12.574 -2.812 -3.182 1.00 88.50 205 LEU A O 1
ATOM 1642 N N . LEU A 1 206 ? 11.211 -1.697 -4.569 1.00 88.69 206 LEU A N 1
ATOM 1643 C CA . LEU A 1 206 ? 11.903 -2.123 -5.788 1.00 88.69 206 LEU A CA 1
ATOM 1644 C C . LEU A 1 206 ? 13.348 -1.601 -5.849 1.00 88.69 206 LEU A C 1
ATOM 1646 O O . LEU A 1 206 ? 14.251 -2.343 -6.238 1.00 88.69 206 LEU A O 1
ATOM 1650 N N . ILE A 1 207 ? 13.572 -0.347 -5.443 1.00 84.19 207 ILE A N 1
ATOM 1651 C CA . ILE A 1 207 ? 14.892 0.298 -5.440 1.00 84.19 207 ILE A CA 1
ATOM 1652 C C . ILE A 1 207 ? 15.802 -0.342 -4.388 1.00 84.19 207 ILE A C 1
ATOM 1654 O O . ILE A 1 207 ? 16.908 -0.768 -4.725 1.00 84.19 207 ILE A O 1
ATOM 1658 N N . THR A 1 208 ? 15.340 -0.472 -3.139 1.00 82.12 208 THR A N 1
ATOM 1659 C CA . THR A 1 208 ? 16.128 -1.085 -2.053 1.00 82.12 208 THR A CA 1
ATOM 1660 C C . THR A 1 208 ? 16.504 -2.532 -2.383 1.00 82.12 208 THR A C 1
ATOM 1662 O O . THR A 1 208 ? 17.647 -2.934 -2.163 1.00 82.12 208 THR A O 1
ATOM 1665 N N . ASN A 1 209 ? 15.594 -3.288 -3.008 1.00 83.06 209 ASN A N 1
ATOM 1666 C CA . ASN A 1 209 ? 15.842 -4.671 -3.434 1.00 83.06 209 ASN A CA 1
ATOM 1667 C C . ASN A 1 209 ? 16.539 -4.783 -4.808 1.00 83.06 209 ASN A C 1
ATOM 1669 O O . ASN A 1 209 ? 16.739 -5.888 -5.307 1.00 83.06 209 ASN A O 1
ATOM 1673 N N . GLN A 1 210 ? 16.951 -3.663 -5.417 1.00 81.44 210 GLN A N 1
ATOM 1674 C CA . GLN A 1 210 ? 17.748 -3.614 -6.654 1.00 81.44 210 GLN A CA 1
ATOM 1675 C C . GLN A 1 210 ? 17.099 -4.346 -7.849 1.00 81.44 210 GLN A C 1
ATOM 1677 O O . GLN A 1 210 ? 17.781 -4.977 -8.665 1.00 81.44 210 GLN A O 1
ATOM 1682 N N . ILE A 1 211 ? 15.770 -4.258 -7.948 1.00 85.56 211 ILE A N 1
ATOM 1683 C CA . ILE A 1 211 ? 14.938 -4.888 -8.986 1.00 85.56 211 ILE A CA 1
ATOM 1684 C C . ILE A 1 211 ? 15.136 -4.195 -10.334 1.00 85.56 211 ILE A C 1
ATOM 1686 O O . ILE A 1 211 ? 15.240 -2.980 -10.357 1.00 85.56 211 ILE A O 1
ATOM 1690 N N . ASN A 1 212 ? 15.128 -4.945 -11.448 1.00 85.56 212 ASN A N 1
ATOM 1691 C CA . ASN A 1 212 ? 15.394 -4.451 -12.812 1.00 85.56 212 ASN A CA 1
ATOM 1692 C C . ASN A 1 212 ? 14.818 -3.042 -13.117 1.00 85.56 212 ASN A C 1
ATOM 1694 O O . ASN A 1 212 ? 13.631 -2.787 -12.903 1.00 85.56 212 ASN A O 1
ATOM 1698 N N . ILE A 1 213 ? 15.636 -2.157 -13.708 1.00 84.50 213 ILE A N 1
ATOM 1699 C CA . ILE A 1 213 ? 15.288 -0.750 -13.970 1.00 84.50 213 ILE A CA 1
ATOM 1700 C C . ILE A 1 213 ? 14.038 -0.605 -14.838 1.00 84.50 213 ILE A C 1
ATOM 1702 O O . ILE A 1 213 ? 13.271 0.331 -14.645 1.00 84.50 213 ILE A O 1
ATOM 1706 N N . ARG A 1 214 ? 13.769 -1.558 -15.739 1.00 86.88 214 ARG A N 1
ATOM 1707 C CA . ARG A 1 214 ? 12.559 -1.566 -16.576 1.00 86.88 214 ARG A CA 1
ATOM 1708 C C . ARG A 1 214 ? 11.287 -1.665 -15.733 1.00 86.88 214 ARG A C 1
ATOM 1710 O O . ARG A 1 214 ? 10.295 -1.006 -16.028 1.00 86.88 214 ARG A O 1
ATOM 1717 N N . ILE A 1 215 ? 11.331 -2.457 -14.661 1.00 90.00 215 ILE A N 1
ATOM 1718 C CA . ILE A 1 215 ? 10.215 -2.638 -13.725 1.00 90.00 215 ILE A CA 1
ATOM 1719 C C . ILE A 1 215 ? 10.042 -1.375 -12.881 1.00 90.00 215 ILE A C 1
ATOM 1721 O O . ILE A 1 215 ? 8.928 -0.870 -12.759 1.00 90.00 215 ILE A O 1
ATOM 1725 N N . ILE A 1 216 ? 11.139 -0.829 -12.347 1.00 88.75 216 ILE A N 1
ATOM 1726 C CA . ILE A 1 216 ? 11.112 0.434 -11.594 1.00 88.75 216 ILE A CA 1
ATOM 1727 C C . ILE A 1 216 ? 10.540 1.559 -12.468 1.00 88.75 216 ILE A C 1
ATOM 1729 O O . ILE A 1 216 ? 9.638 2.276 -12.043 1.00 88.75 216 ILE A O 1
ATOM 1733 N N . ALA A 1 217 ? 11.006 1.671 -13.712 1.00 89.00 217 ALA A N 1
ATOM 1734 C CA . ALA A 1 217 ? 10.549 2.666 -14.672 1.00 89.00 217 ALA A CA 1
ATOM 1735 C C . ALA A 1 217 ? 9.055 2.525 -14.999 1.00 89.00 217 ALA A C 1
ATOM 1737 O O . ALA A 1 217 ? 8.364 3.537 -15.096 1.00 89.00 217 ALA A O 1
ATOM 1738 N N . PHE A 1 218 ? 8.534 1.297 -15.105 1.00 92.75 218 PHE A N 1
ATOM 1739 C CA . PHE A 1 218 ? 7.098 1.063 -15.265 1.00 92.75 218 PHE A CA 1
ATOM 1740 C C . PHE A 1 218 ? 6.296 1.653 -14.099 1.00 92.75 218 PHE A C 1
ATOM 1742 O O . PHE A 1 218 ? 5.408 2.475 -14.322 1.00 92.75 218 PHE A O 1
ATOM 1749 N N . PHE A 1 219 ? 6.624 1.291 -12.854 1.00 92.75 219 PHE A N 1
ATOM 1750 C CA . PHE A 1 219 ? 5.906 1.810 -11.684 1.00 92.75 219 PHE A CA 1
ATOM 1751 C C . PHE A 1 219 ? 6.086 3.321 -11.515 1.00 92.75 219 PHE A C 1
ATOM 1753 O O . PHE A 1 219 ? 5.143 4.005 -11.126 1.00 92.75 219 PHE A O 1
ATOM 1760 N N . TYR A 1 220 ? 7.249 3.857 -11.890 1.00 89.31 220 TYR A N 1
ATOM 1761 C CA . TYR A 1 220 ? 7.510 5.292 -11.914 1.00 89.31 220 TYR A CA 1
ATOM 1762 C C . TYR A 1 220 ? 6.563 6.001 -12.890 1.00 89.31 220 TYR A C 1
ATOM 1764 O O . TYR A 1 220 ? 5.851 6.922 -12.503 1.00 89.31 220 TYR A O 1
ATOM 1772 N N . GLN A 1 221 ? 6.464 5.536 -14.137 1.00 90.06 221 GLN A N 1
ATOM 1773 C CA . GLN A 1 221 ? 5.556 6.115 -15.133 1.00 90.06 221 GLN A CA 1
ATOM 1774 C C . GLN A 1 221 ? 4.082 6.017 -14.723 1.00 90.06 221 GLN A C 1
ATOM 1776 O O . GLN A 1 221 ? 3.324 6.971 -14.907 1.00 90.06 221 GLN A O 1
ATOM 1781 N N . ILE A 1 222 ? 3.674 4.886 -14.140 1.00 91.25 222 ILE A N 1
ATOM 1782 C CA . ILE A 1 222 ? 2.311 4.707 -13.636 1.00 91.25 222 ILE A CA 1
ATOM 1783 C C . ILE A 1 222 ? 2.027 5.674 -12.477 1.00 91.25 222 ILE A C 1
ATOM 1785 O O . ILE A 1 222 ? 0.980 6.317 -12.481 1.00 91.25 222 ILE A O 1
ATOM 1789 N N . ARG A 1 223 ? 2.962 5.863 -11.537 1.00 88.44 223 ARG A N 1
ATOM 1790 C CA . ARG A 1 223 ? 2.837 6.856 -10.457 1.00 88.44 223 ARG A CA 1
ATOM 1791 C C . ARG A 1 223 ? 2.538 8.251 -11.005 1.00 88.44 223 ARG A C 1
ATOM 1793 O O . ARG A 1 223 ? 1.602 8.894 -10.539 1.00 88.44 223 ARG A O 1
ATOM 1800 N N . TYR A 1 224 ? 3.274 8.706 -12.026 1.00 83.69 224 TYR A N 1
ATOM 1801 C CA . TYR A 1 224 ? 3.006 10.002 -12.670 1.00 83.69 224 TYR A CA 1
ATOM 1802 C C . TYR A 1 224 ? 1.659 10.047 -13.391 1.00 83.69 224 TYR A C 1
ATOM 1804 O O . TYR A 1 224 ? 0.986 11.074 -13.346 1.00 83.69 224 TYR A O 1
ATOM 1812 N N . HIS A 1 225 ? 1.239 8.948 -14.023 1.00 85.38 225 HIS A N 1
ATOM 1813 C CA . HIS A 1 225 ? -0.072 8.871 -14.670 1.00 85.38 225 HIS A CA 1
ATOM 1814 C C . HIS A 1 225 ? -1.220 9.145 -13.685 1.00 85.38 225 HIS A C 1
ATOM 1816 O O . HIS A 1 225 ? -2.145 9.881 -14.024 1.00 85.38 225 HIS A O 1
ATOM 1822 N N . PHE A 1 226 ? -1.146 8.588 -12.473 1.00 81.88 226 PHE A N 1
ATOM 1823 C CA . PHE A 1 226 ? -2.144 8.832 -11.427 1.00 81.88 226 PHE A CA 1
ATOM 1824 C C . PHE A 1 226 ? -1.975 10.190 -10.743 1.00 81.88 226 PHE A C 1
ATOM 1826 O O . PHE A 1 226 ? -2.978 10.840 -10.478 1.00 81.88 226 PHE A O 1
ATOM 1833 N N . ALA A 1 227 ? -0.742 10.653 -10.518 1.00 78.62 227 ALA A N 1
ATOM 1834 C CA . ALA A 1 227 ? -0.496 11.964 -9.914 1.00 78.62 227 ALA A CA 1
ATOM 1835 C C . ALA A 1 227 ? -1.098 13.105 -10.750 1.00 78.62 227 ALA A C 1
ATOM 1837 O O . ALA A 1 227 ? -1.869 13.893 -10.223 1.00 78.62 227 ALA A O 1
ATOM 1838 N N . ILE A 1 228 ? -0.869 13.113 -12.071 1.00 75.81 228 ILE A N 1
ATOM 1839 C CA . ILE A 1 228 ? -1.436 14.128 -12.980 1.00 75.81 228 ILE A CA 1
ATOM 1840 C C . ILE A 1 228 ? -2.968 14.129 -12.938 1.00 75.81 228 ILE A C 1
ATOM 1842 O O . ILE A 1 228 ? -3.606 15.173 -13.059 1.00 75.81 228 ILE A O 1
ATOM 1846 N N . ARG A 1 229 ? -3.576 12.948 -12.797 1.00 72.50 229 ARG A N 1
ATOM 1847 C CA . ARG A 1 229 ? -5.028 12.827 -12.700 1.00 72.50 229 ARG A CA 1
ATOM 1848 C C . ARG A 1 229 ? -5.543 13.377 -11.371 1.00 72.50 229 ARG A C 1
ATOM 1850 O O . ARG A 1 229 ? -6.502 14.138 -11.373 1.00 72.50 229 ARG A O 1
ATOM 1857 N N . ALA A 1 230 ? -4.881 13.036 -10.272 1.00 68.19 230 ALA A N 1
ATOM 1858 C CA . ALA A 1 230 ? -5.195 13.553 -8.949 1.00 68.19 230 ALA A CA 1
ATOM 1859 C C . ALA A 1 230 ? -5.026 15.086 -8.880 1.00 68.19 230 ALA A C 1
ATOM 1861 O O . ALA A 1 230 ? -5.921 15.767 -8.394 1.00 68.19 230 ALA A O 1
ATOM 1862 N N . ASP A 1 231 ? -3.958 15.644 -9.460 1.00 65.06 231 ASP A N 1
ATOM 1863 C CA . ASP A 1 231 ? -3.733 17.098 -9.577 1.00 65.06 231 ASP A CA 1
ATOM 1864 C C . ASP A 1 231 ? -4.803 17.815 -10.412 1.00 65.06 231 ASP A C 1
ATOM 1866 O O . ASP A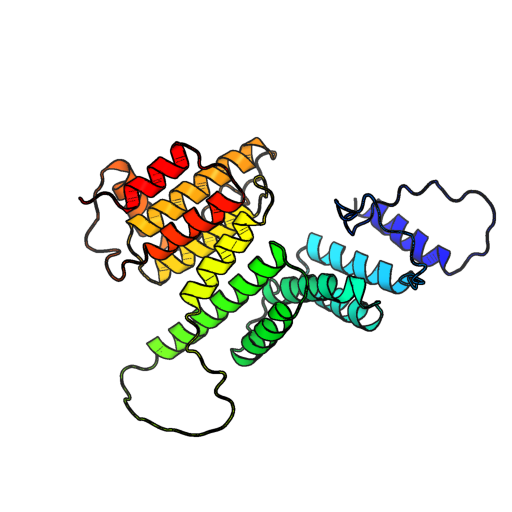 1 231 ? -5.037 19.011 -10.247 1.00 65.06 231 ASP A O 1
ATOM 1870 N N . TYR A 1 232 ? -5.428 17.111 -11.358 1.00 59.25 232 TYR A N 1
ATOM 1871 C CA . TYR A 1 232 ? -6.514 17.668 -12.159 1.00 59.25 232 TYR A CA 1
ATOM 1872 C C . TYR A 1 232 ? -7.847 17.657 -11.402 1.00 59.25 232 TYR A C 1
ATOM 1874 O O . TYR A 1 232 ? -8.649 18.580 -11.545 1.00 59.25 232 TYR A O 1
ATOM 1882 N N . GLU A 1 233 ? -8.100 16.605 -10.621 1.00 61.84 233 GLU A N 1
ATOM 1883 C CA . GLU A 1 233 ? -9.363 16.409 -9.901 1.00 61.84 233 GLU A CA 1
ATOM 1884 C C . GLU A 1 233 ? -9.389 17.146 -8.545 1.00 61.84 233 GLU A C 1
ATOM 1886 O O . GLU A 1 233 ? -10.453 17.578 -8.094 1.00 61.84 233 GLU A O 1
ATOM 1891 N N . TYR A 1 234 ? -8.225 17.391 -7.940 1.00 59.62 234 TYR A N 1
ATOM 1892 C CA . TYR A 1 234 ? -8.066 18.127 -6.688 1.00 59.62 234 TYR A CA 1
ATOM 1893 C C . TYR A 1 234 ? -7.227 19.387 -6.899 1.00 59.62 234 TYR A C 1
ATOM 1895 O O . TYR A 1 234 ? -6.294 19.407 -7.691 1.00 59.62 234 TYR A O 1
ATOM 1903 N N . LEU A 1 235 ? -7.530 20.462 -6.163 1.00 58.38 235 LEU A N 1
ATOM 1904 C CA . LEU A 1 235 ? -6.681 21.654 -6.169 1.00 58.38 235 LEU A CA 1
ATOM 1905 C C . LEU A 1 235 ? -5.277 21.248 -5.701 1.00 58.38 235 LEU A C 1
ATOM 1907 O O . LEU A 1 235 ? -5.157 20.752 -4.585 1.00 58.38 235 LEU A O 1
ATOM 1911 N N . TYR A 1 236 ? -4.262 21.456 -6.543 1.00 56.72 236 TYR A N 1
ATOM 1912 C CA . TYR A 1 236 ? -2.858 21.137 -6.271 1.00 56.72 236 TYR A CA 1
ATOM 1913 C C . TYR A 1 236 ? -2.470 21.364 -4.799 1.00 56.72 236 TYR A C 1
ATOM 1915 O O . TYR A 1 236 ? -2.541 22.493 -4.297 1.00 56.72 236 TYR A O 1
ATOM 1923 N N . ILE A 1 237 ? -2.065 20.288 -4.113 1.00 55.66 237 ILE A N 1
ATOM 1924 C CA . ILE A 1 237 ? -1.603 20.325 -2.720 1.00 55.66 237 ILE A CA 1
ATOM 1925 C C . ILE A 1 237 ? -0.090 20.046 -2.703 1.00 55.66 237 ILE A C 1
ATOM 1927 O O . ILE A 1 237 ? 0.318 18.884 -2.835 1.00 55.66 237 ILE A O 1
ATOM 1931 N N . PRO A 1 238 ? 0.756 21.082 -2.522 1.00 49.56 238 PRO A N 1
ATOM 1932 C CA . PRO A 1 238 ? 2.200 20.910 -2.381 1.00 49.56 238 PRO A CA 1
ATOM 1933 C C . PRO A 1 238 ? 2.543 19.893 -1.282 1.00 49.56 238 PRO A C 1
ATOM 1935 O O . PRO A 1 238 ? 1.922 19.894 -0.218 1.00 49.56 238 PRO A O 1
ATOM 1938 N N . GLY A 1 239 ? 3.530 19.028 -1.528 1.00 52.69 239 GLY A N 1
ATOM 1939 C CA . GLY A 1 239 ? 3.982 18.007 -0.573 1.00 52.69 239 GLY A CA 1
ATOM 1940 C C . GLY A 1 239 ? 3.121 16.740 -0.479 1.00 52.69 239 GLY A C 1
ATOM 1941 O O . GLY A 1 239 ? 3.530 15.794 0.189 1.00 52.69 239 GLY A O 1
ATOM 1942 N N . VAL A 1 240 ? 1.964 16.686 -1.154 1.00 55.50 240 VAL A N 1
ATOM 1943 C CA . VAL A 1 240 ? 1.129 15.468 -1.245 1.00 55.50 240 VAL A CA 1
ATOM 1944 C C . VAL A 1 240 ? 1.347 14.743 -2.573 1.00 55.50 240 VAL A C 1
ATOM 1946 O O . VAL A 1 240 ? 1.486 13.523 -2.591 1.00 55.50 240 VAL A O 1
ATOM 1949 N N . LEU A 1 241 ? 1.412 15.486 -3.683 1.00 53.62 241 LEU A N 1
ATOM 1950 C CA . LEU A 1 241 ? 1.509 14.916 -5.035 1.00 53.62 241 LEU A CA 1
ATOM 1951 C C . LEU A 1 241 ? 2.875 15.157 -5.704 1.00 53.62 241 LEU A C 1
ATOM 1953 O O . LEU A 1 241 ? 3.346 14.303 -6.466 1.00 53.62 241 LEU A O 1
ATOM 1957 N N . ASP A 1 242 ? 3.546 16.258 -5.357 1.00 48.38 242 ASP A N 1
ATOM 1958 C CA . ASP A 1 242 ? 4.691 16.787 -6.115 1.00 48.38 242 ASP A CA 1
ATOM 1959 C C . ASP A 1 242 ? 6.080 16.446 -5.565 1.00 48.38 242 ASP A C 1
ATOM 1961 O O . ASP A 1 242 ? 7.058 16.427 -6.315 1.00 48.38 242 ASP A O 1
ATOM 1965 N N . ASP A 1 243 ? 6.185 16.097 -4.285 1.00 53.09 243 ASP A N 1
ATOM 1966 C CA . ASP A 1 243 ? 7.477 15.784 -3.685 1.00 53.09 243 ASP A CA 1
ATOM 1967 C C . ASP A 1 243 ? 7.717 14.275 -3.742 1.00 53.09 243 ASP A C 1
ATOM 1969 O O . ASP A 1 243 ? 7.338 13.527 -2.842 1.00 53.09 243 ASP A O 1
ATOM 1973 N N . PHE A 1 244 ? 8.357 13.809 -4.817 1.00 51.25 244 PHE A N 1
ATOM 1974 C CA . PHE A 1 244 ? 8.911 12.455 -4.901 1.00 51.25 244 PHE A CA 1
ATOM 1975 C C . PHE A 1 244 ? 10.012 12.271 -3.834 1.00 51.25 244 PHE A C 1
ATOM 1977 O O . PHE A 1 244 ? 11.208 12.333 -4.113 1.00 51.25 244 PHE A O 1
ATOM 1984 N N . ASN A 1 245 ? 9.615 12.055 -2.581 1.00 52.28 245 ASN A N 1
ATOM 1985 C CA . ASN A 1 245 ? 10.495 11.867 -1.427 1.00 52.28 245 ASN A CA 1
ATOM 1986 C C . ASN A 1 245 ? 10.597 10.375 -1.077 1.00 52.28 245 ASN A C 1
ATOM 1988 O O . ASN A 1 245 ? 10.337 9.961 0.048 1.00 52.28 245 ASN A O 1
ATOM 1992 N N . VAL A 1 246 ? 10.930 9.536 -2.059 1.00 50.28 246 VAL A N 1
ATOM 1993 C CA . VAL A 1 246 ? 10.816 8.074 -1.904 1.00 50.28 246 VAL A CA 1
ATOM 1994 C C . VAL A 1 246 ? 11.912 7.446 -1.026 1.00 50.28 246 VAL A C 1
ATOM 1996 O O . VAL A 1 246 ? 11.734 6.326 -0.545 1.00 50.28 246 VAL A O 1
ATOM 1999 N N . VAL A 1 247 ? 13.045 8.109 -0.760 1.00 49.19 247 VAL A N 1
ATOM 2000 C CA . VAL A 1 247 ? 14.175 7.468 -0.052 1.00 49.19 247 VAL A CA 1
ATOM 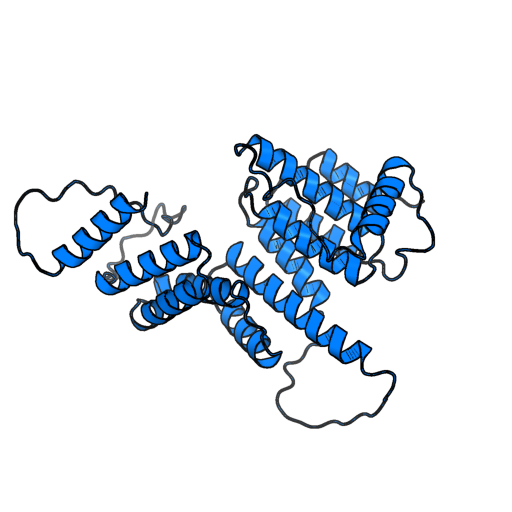2001 C C . VAL A 1 247 ? 14.998 8.491 0.750 1.00 49.19 247 VAL A C 1
ATOM 2003 O O . VAL A 1 247 ? 15.174 9.616 0.272 1.00 49.19 247 VAL A O 1
ATOM 2006 N N . PRO A 1 248 ? 15.553 8.138 1.935 1.00 47.12 248 PRO A N 1
ATOM 2007 C CA . PRO A 1 248 ? 16.570 8.943 2.608 1.00 47.12 248 PRO A CA 1
ATOM 2008 C C . PRO A 1 248 ? 17.670 9.402 1.639 1.00 47.12 248 PRO A C 1
ATOM 2010 O O . PRO A 1 248 ? 18.131 8.671 0.761 1.00 47.12 248 PRO A O 1
ATOM 2013 N N . SER A 1 249 ? 18.066 10.654 1.822 1.00 48.25 249 SER A N 1
ATOM 2014 C CA . SER A 1 249 ? 18.690 11.586 0.877 1.00 48.25 249 SER A CA 1
ATOM 2015 C C . SER A 1 249 ? 20.034 11.187 0.248 1.00 48.25 249 SER A C 1
ATOM 2017 O O . SER A 1 249 ? 20.555 11.946 -0.563 1.00 48.25 249 SER A O 1
ATOM 2019 N N . SER A 1 250 ? 20.598 10.015 0.551 1.00 46.03 250 SER A N 1
ATOM 2020 C CA . SER A 1 250 ? 21.892 9.570 0.011 1.00 46.03 250 SER A CA 1
ATOM 2021 C C . SER A 1 250 ? 21.809 8.608 -1.182 1.00 46.03 250 SER A C 1
ATOM 2023 O O . SER A 1 250 ? 22.813 8.433 -1.861 1.00 46.03 250 SER A O 1
ATOM 2025 N N . VAL A 1 251 ? 20.646 8.003 -1.467 1.00 51.41 251 VAL A N 1
ATOM 2026 C CA . VAL A 1 251 ? 20.464 7.010 -2.561 1.00 51.41 251 VAL A CA 1
ATOM 2027 C C . VAL A 1 251 ? 19.603 7.565 -3.716 1.00 51.41 251 VAL A C 1
ATOM 2029 O O . VAL A 1 251 ? 19.498 6.967 -4.782 1.00 51.41 251 VAL A O 1
ATOM 2032 N N . ASN A 1 252 ? 18.988 8.735 -3.522 1.00 57.44 252 ASN A N 1
ATOM 2033 C CA . ASN A 1 252 ? 17.847 9.187 -4.325 1.00 57.44 252 ASN A CA 1
ATOM 2034 C C . ASN A 1 252 ? 18.232 9.874 -5.656 1.00 57.44 252 ASN A C 1
ATOM 2036 O O . ASN A 1 252 ? 17.529 9.733 -6.653 1.00 57.44 252 ASN A O 1
ATOM 2040 N N . GLY A 1 253 ? 19.352 10.605 -5.700 1.00 60.47 253 GLY A N 1
ATOM 2041 C CA . GLY A 1 253 ? 19.742 11.379 -6.888 1.00 60.47 253 GLY A CA 1
ATOM 2042 C C . GLY A 1 253 ? 20.105 10.506 -8.092 1.00 60.47 253 GLY A C 1
ATOM 2043 O O . GLY A 1 253 ? 19.593 10.717 -9.192 1.00 60.47 253 GLY A O 1
ATOM 2044 N N . ASP A 1 254 ? 20.937 9.492 -7.859 1.00 67.44 254 ASP A N 1
ATOM 2045 C CA . ASP A 1 254 ? 21.508 8.666 -8.927 1.00 67.44 254 ASP A CA 1
ATOM 2046 C C . ASP A 1 254 ? 20.462 7.725 -9.543 1.00 67.44 254 ASP A C 1
ATOM 2048 O O . ASP A 1 254 ? 20.398 7.576 -10.760 1.00 67.44 254 ASP A O 1
ATOM 2052 N N . VAL A 1 255 ? 19.559 7.167 -8.728 1.00 71.88 255 VAL A N 1
ATOM 2053 C CA . VAL A 1 255 ? 18.516 6.242 -9.204 1.00 71.88 255 VAL A CA 1
ATOM 2054 C C . VAL A 1 255 ? 17.455 6.961 -10.039 1.00 71.88 255 VAL A C 1
ATOM 2056 O O . VAL A 1 255 ? 17.059 6.459 -11.088 1.00 71.88 255 VAL A O 1
ATOM 2059 N N . ILE A 1 256 ? 17.000 8.150 -9.624 1.00 74.56 256 ILE A N 1
ATOM 2060 C CA . ILE A 1 256 ? 16.043 8.940 -10.420 1.00 74.56 256 ILE A CA 1
ATOM 2061 C C . ILE A 1 256 ? 16.679 9.367 -11.742 1.00 74.56 256 ILE A C 1
ATOM 2063 O O . ILE A 1 256 ? 16.025 9.327 -12.787 1.00 74.56 256 ILE A O 1
ATOM 2067 N N . TYR A 1 257 ? 17.949 9.773 -11.705 1.00 76.88 257 TYR A N 1
ATOM 2068 C CA . TYR A 1 257 ? 18.699 10.092 -12.911 1.00 76.88 257 TYR A CA 1
ATOM 2069 C C . TYR A 1 257 ? 18.785 8.881 -13.848 1.00 76.88 257 TYR A C 1
ATOM 2071 O O . TYR A 1 257 ? 18.467 9.019 -15.028 1.00 76.88 257 TYR A O 1
ATOM 2079 N N . ASP A 1 258 ? 19.110 7.694 -13.333 1.00 77.88 258 ASP A N 1
ATOM 2080 C CA . ASP A 1 258 ? 19.172 6.457 -14.116 1.00 77.88 258 ASP A CA 1
ATOM 2081 C C . ASP A 1 258 ? 17.804 6.071 -14.711 1.00 77.88 258 ASP A C 1
ATOM 2083 O O . ASP A 1 258 ? 17.730 5.716 -15.889 1.00 77.88 258 ASP A O 1
ATOM 2087 N N . ILE A 1 259 ? 16.700 6.220 -13.960 1.00 79.88 259 ILE A N 1
ATOM 2088 C CA . ILE A 1 259 ? 15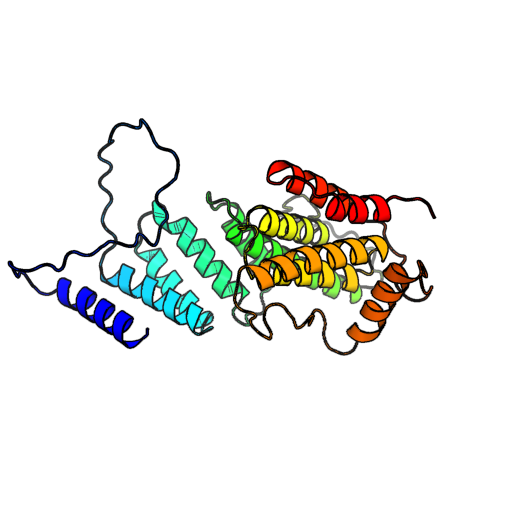.333 6.034 -14.488 1.00 79.88 259 ILE A CA 1
ATOM 2089 C C . ILE A 1 259 ? 15.085 6.991 -15.658 1.00 79.88 259 ILE A C 1
ATOM 2091 O O . ILE A 1 259 ? 14.614 6.561 -16.712 1.00 79.88 259 ILE A O 1
ATOM 2095 N N . LYS A 1 260 ? 15.416 8.280 -15.510 1.00 81.06 260 LYS A N 1
ATOM 2096 C CA . LYS A 1 260 ? 15.229 9.278 -16.575 1.00 81.06 260 LYS A CA 1
ATOM 2097 C C . LYS A 1 260 ? 16.093 8.979 -17.800 1.00 81.06 260 LYS A C 1
ATOM 2099 O O . LYS A 1 260 ? 15.572 8.998 -18.911 1.00 81.06 260 LYS A O 1
ATOM 2104 N N . GLN A 1 261 ? 17.369 8.625 -17.619 1.00 80.44 261 GLN A N 1
ATOM 2105 C CA . GLN A 1 261 ? 18.247 8.233 -18.731 1.00 80.44 261 GLN A CA 1
ATOM 2106 C C . GLN A 1 261 ? 17.719 6.998 -19.468 1.00 80.44 261 GLN A C 1
ATOM 2108 O O . GLN A 1 261 ? 17.729 6.972 -20.701 1.00 80.44 261 GLN A O 1
ATOM 2113 N N . TYR A 1 262 ? 17.203 6.004 -18.741 1.00 82.56 262 TYR A N 1
ATOM 2114 C CA . TYR A 1 262 ? 16.560 4.843 -19.349 1.00 82.56 262 TYR A CA 1
ATOM 2115 C C . TYR A 1 262 ? 15.310 5.246 -20.146 1.00 82.56 262 TYR A C 1
ATOM 2117 O O . TYR A 1 262 ? 15.152 4.843 -21.299 1.00 82.56 262 TYR A O 1
ATOM 2125 N N . LEU A 1 263 ? 14.437 6.075 -19.571 1.00 82.56 263 LEU A N 1
ATOM 2126 C CA . LEU A 1 263 ? 13.190 6.490 -20.216 1.00 82.56 263 LEU A CA 1
ATOM 2127 C C . LEU A 1 263 ? 13.407 7.356 -21.465 1.00 82.56 263 LEU A C 1
ATOM 2129 O O . LEU A 1 263 ? 12.666 7.196 -22.439 1.00 82.56 263 LEU A O 1
ATOM 2133 N N . GLU A 1 264 ? 14.395 8.252 -21.437 1.00 82.00 264 GLU A N 1
ATOM 2134 C CA . GLU A 1 264 ? 14.684 9.209 -22.513 1.00 82.00 264 GLU A CA 1
ATOM 2135 C C . GLU A 1 264 ? 15.593 8.631 -23.600 1.00 82.00 264 GLU A C 1
ATOM 2137 O O . GLU A 1 264 ? 15.373 8.883 -24.785 1.00 82.00 264 GLU A O 1
ATOM 2142 N N . LYS A 1 265 ? 16.627 7.877 -23.212 1.00 77.19 265 LYS A N 1
ATOM 2143 C CA . LYS A 1 265 ? 17.708 7.456 -24.118 1.00 77.19 265 LYS A CA 1
ATOM 2144 C C . LYS A 1 265 ? 17.840 5.944 -24.263 1.00 77.19 265 LYS A C 1
ATOM 2146 O O . LYS A 1 265 ? 18.661 5.493 -25.054 1.00 77.19 265 LYS A O 1
ATOM 2151 N N . GLY A 1 266 ? 17.080 5.157 -23.499 1.00 70.88 266 GLY A N 1
ATOM 2152 C CA . GLY A 1 266 ? 17.219 3.698 -23.468 1.00 70.88 266 GLY A CA 1
ATOM 2153 C C . GLY A 1 266 ? 18.552 3.220 -22.884 1.00 70.88 266 GLY A C 1
ATOM 2154 O O . GLY A 1 266 ? 18.905 2.056 -23.050 1.00 70.88 266 GLY A O 1
ATOM 2155 N N . ILE A 1 267 ? 19.310 4.102 -22.222 1.00 67.50 267 ILE A N 1
ATOM 2156 C CA . ILE A 1 267 ? 20.634 3.784 -21.679 1.00 67.50 267 ILE A CA 1
ATOM 2157 C C . ILE A 1 267 ? 20.466 3.178 -20.287 1.00 67.50 267 ILE A C 1
ATOM 2159 O O . ILE A 1 267 ? 19.846 3.780 -19.414 1.00 67.50 267 ILE A O 1
ATOM 2163 N N . ILE A 1 268 ? 21.063 2.005 -20.075 1.00 66.19 268 ILE A N 1
ATOM 2164 C CA . ILE A 1 268 ? 21.200 1.380 -18.758 1.00 66.19 268 ILE A CA 1
ATOM 2165 C C . ILE A 1 268 ? 22.650 1.594 -18.313 1.00 66.19 268 ILE A C 1
ATOM 2167 O O . ILE A 1 268 ? 23.564 0.968 -18.853 1.00 66.19 268 ILE A O 1
ATOM 2171 N N . ASN A 1 269 ? 22.884 2.495 -17.357 1.00 58.47 269 ASN A N 1
ATOM 2172 C CA . ASN A 1 269 ? 24.219 2.691 -16.794 1.00 58.47 269 ASN A CA 1
ATOM 2173 C C . ASN A 1 269 ? 24.575 1.477 -15.923 1.00 58.47 269 ASN A C 1
ATOM 2175 O O . ASN A 1 269 ? 23.917 1.189 -14.928 1.00 58.47 269 ASN A O 1
ATOM 2179 N N . GLY A 1 270 ? 25.617 0.741 -16.316 1.00 48.62 270 GLY A N 1
ATOM 2180 C CA . GLY A 1 270 ? 25.938 -0.598 -15.804 1.00 48.62 270 GLY A CA 1
ATOM 2181 C C . GLY A 1 270 ? 26.335 -0.724 -14.323 1.00 48.62 270 GLY A C 1
ATOM 2182 O O . GLY A 1 270 ? 26.738 -1.811 -13.917 1.00 48.62 270 GLY A O 1
ATOM 2183 N N . SER A 1 271 ? 26.248 0.333 -13.510 1.00 47.78 271 SER A N 1
ATOM 2184 C CA . SER A 1 271 ? 26.529 0.288 -12.064 1.00 47.78 271 SER A CA 1
ATOM 2185 C C . SER A 1 271 ? 25.290 0.098 -11.188 1.00 47.78 271 SER A C 1
ATOM 2187 O O . SER A 1 271 ? 25.429 -0.315 -10.036 1.00 47.78 271 SER A O 1
ATOM 2189 N N . THR A 1 272 ? 24.088 0.327 -11.714 1.00 52.66 272 THR A N 1
ATOM 2190 C CA . THR A 1 272 ? 22.856 0.252 -10.928 1.00 52.66 272 THR A CA 1
ATOM 2191 C C . THR A 1 272 ? 21.832 -0.578 -11.695 1.00 52.66 272 THR A C 1
ATOM 2193 O O . THR A 1 272 ? 21.375 -0.201 -12.766 1.00 52.66 272 THR A O 1
ATOM 2196 N N . ILE A 1 273 ? 21.433 -1.699 -11.083 1.00 58.91 273 ILE A N 1
ATOM 2197 C CA . ILE A 1 273 ? 20.183 -2.417 -11.366 1.00 58.91 273 ILE A CA 1
ATOM 2198 C C . ILE A 1 273 ? 20.234 -3.456 -12.509 1.00 58.91 273 ILE A C 1
ATOM 2200 O O . ILE A 1 273 ? 19.624 -3.313 -13.566 1.00 58.91 273 ILE A O 1
ATOM 2204 N N . LEU A 1 274 ? 20.863 -4.597 -12.220 1.00 54.78 274 LEU A N 1
ATOM 2205 C CA . LEU A 1 274 ? 20.591 -5.894 -12.855 1.00 54.78 274 LEU A CA 1
ATOM 2206 C C . LEU A 1 274 ? 20.807 -6.992 -11.801 1.00 54.78 274 LEU A C 1
ATOM 2208 O O . LEU A 1 274 ? 21.930 -7.467 -11.638 1.00 54.78 274 LEU A O 1
ATOM 2212 N N . LYS A 1 275 ? 19.771 -7.371 -11.038 1.00 63.03 275 LYS A N 1
ATOM 2213 C CA . LYS A 1 275 ? 19.882 -8.497 -10.089 1.00 63.03 275 LYS A CA 1
ATOM 2214 C C . LYS A 1 275 ? 18.778 -9.538 -10.227 1.00 63.03 275 LYS A C 1
ATOM 2216 O O . LYS A 1 275 ? 19.110 -10.708 -10.368 1.00 63.03 275 LYS A O 1
ATOM 2221 N N . GLU A 1 276 ? 17.507 -9.146 -10.288 1.00 64.94 276 GLU A N 1
ATOM 2222 C CA . GLU A 1 276 ? 16.403 -10.097 -10.479 1.00 64.94 276 GLU A CA 1
ATOM 2223 C C . GLU A 1 276 ? 15.322 -9.523 -11.409 1.00 64.94 276 GLU A C 1
ATOM 2225 O O . GLU A 1 276 ? 14.934 -8.354 -11.298 1.00 64.94 276 GLU A O 1
ATOM 2230 N N . ASP A 1 277 ? 14.869 -10.342 -12.361 1.00 69.50 277 ASP A N 1
ATOM 2231 C CA . ASP A 1 277 ? 13.764 -10.014 -13.260 1.00 69.50 277 ASP A CA 1
ATOM 2232 C C . ASP A 1 277 ? 12.438 -10.409 -12.598 1.00 69.50 277 ASP A C 1
ATOM 2234 O O . ASP A 1 277 ? 12.054 -11.575 -12.584 1.00 69.50 277 ASP A O 1
ATOM 2238 N N . HIS A 1 278 ? 11.760 -9.419 -12.021 1.00 84.12 278 HIS A N 1
ATOM 2239 C CA . HIS A 1 278 ? 10.445 -9.554 -11.384 1.00 84.12 278 HIS A CA 1
ATOM 2240 C C . HIS A 1 278 ? 9.337 -8.963 -12.256 1.00 84.12 278 HIS A C 1
ATOM 2242 O O . HIS A 1 278 ? 8.459 -8.218 -11.807 1.00 84.12 278 HIS A O 1
ATOM 2248 N N . ALA A 1 279 ? 9.388 -9.241 -13.561 1.00 86.81 279 ALA A N 1
ATOM 2249 C CA . ALA A 1 279 ? 8.353 -8.788 -14.482 1.00 86.81 279 ALA A CA 1
ATOM 2250 C C . ALA A 1 279 ? 6.962 -9.371 -14.146 1.00 86.81 279 ALA A C 1
ATOM 2252 O O . ALA A 1 279 ? 5.947 -8.913 -14.679 1.00 86.81 279 ALA A O 1
ATOM 2253 N N . ASP A 1 280 ? 6.882 -10.362 -13.250 1.00 90.38 280 ASP A N 1
ATOM 2254 C CA . ASP A 1 280 ? 5.634 -10.839 -12.665 1.00 90.38 280 ASP A CA 1
ATOM 2255 C C . ASP A 1 280 ? 4.899 -9.760 -11.858 1.00 90.38 280 ASP A C 1
ATOM 2257 O O . ASP A 1 280 ? 3.674 -9.739 -11.936 1.00 90.38 280 ASP A O 1
ATOM 2261 N N . TYR A 1 281 ? 5.580 -8.802 -11.213 1.00 93.69 281 TYR A N 1
ATOM 2262 C CA . TYR A 1 281 ? 4.912 -7.651 -10.578 1.00 93.69 281 TYR A CA 1
ATOM 2263 C C . TYR A 1 281 ? 4.159 -6.786 -11.594 1.00 93.69 281 TYR A C 1
ATOM 2265 O O . TYR A 1 281 ? 3.020 -6.384 -11.358 1.00 93.69 281 TYR A O 1
ATOM 2273 N N . VAL A 1 282 ? 4.754 -6.553 -12.767 1.00 94.50 282 VAL A N 1
ATOM 2274 C CA . VAL A 1 282 ? 4.118 -5.801 -13.862 1.00 94.50 282 VAL A CA 1
ATOM 2275 C C . VAL A 1 282 ? 2.949 -6.593 -14.456 1.00 94.50 282 VAL A C 1
ATOM 2277 O O . VAL A 1 282 ? 1.877 -6.041 -14.715 1.00 94.50 282 VAL A O 1
ATOM 2280 N N . LYS A 1 283 ? 3.118 -7.911 -14.642 1.00 94.25 283 LYS A N 1
ATOM 2281 C CA . LYS A 1 283 ? 2.032 -8.801 -15.093 1.00 94.25 283 LYS A CA 1
ATOM 2282 C C . LYS A 1 283 ? 0.880 -8.828 -14.093 1.00 94.25 283 LYS A C 1
ATOM 2284 O O . LYS A 1 283 ? -0.274 -8.787 -14.514 1.00 94.25 283 LYS A O 1
ATOM 2289 N N . TYR A 1 284 ? 1.186 -8.882 -12.799 1.00 95.50 284 TYR A N 1
ATOM 2290 C CA . TYR A 1 284 ? 0.205 -8.850 -11.723 1.00 95.50 284 TYR A CA 1
ATOM 2291 C C . TYR A 1 284 ? -0.566 -7.532 -11.732 1.00 95.50 284 TYR A C 1
ATOM 2293 O O . TYR A 1 284 ? -1.792 -7.554 -11.807 1.00 95.50 284 TYR A O 1
ATOM 2301 N N . TRP A 1 285 ? 0.137 -6.395 -11.780 1.00 96.12 285 TRP A N 1
ATOM 2302 C CA . TRP A 1 285 ? -0.487 -5.076 -11.883 1.00 96.12 285 TRP A CA 1
ATOM 2303 C C . TRP A 1 285 ? -1.458 -4.999 -13.063 1.00 96.12 285 TRP A C 1
ATOM 2305 O O . TRP A 1 285 ? -2.625 -4.656 -12.893 1.00 96.12 285 TRP A O 1
ATOM 2315 N N . MET A 1 286 ? -1.011 -5.403 -14.256 1.00 94.81 286 MET A N 1
ATOM 2316 C CA . MET A 1 286 ? -1.840 -5.367 -15.463 1.00 94.81 286 MET A CA 1
ATOM 2317 C C . MET A 1 286 ? -3.047 -6.311 -15.362 1.00 94.81 286 MET A C 1
ATOM 2319 O O . MET A 1 286 ? -4.128 -5.986 -15.854 1.00 94.81 286 MET A O 1
ATOM 2323 N N . LYS A 1 287 ? -2.878 -7.480 -14.735 1.00 95.38 287 LYS A N 1
ATOM 2324 C CA . LYS A 1 287 ? -3.963 -8.439 -14.501 1.00 95.38 287 LYS A CA 1
ATOM 2325 C C . LYS A 1 287 ? -5.026 -7.856 -13.574 1.00 95.38 287 LYS A C 1
ATOM 2327 O O . LYS A 1 287 ? -6.201 -7.955 -13.908 1.00 95.38 287 LYS A O 1
ATOM 2332 N N . GLU A 1 288 ? -4.632 -7.287 -12.438 1.00 93.81 288 GLU A N 1
ATOM 2333 C CA . GLU A 1 288 ? -5.574 -6.730 -11.462 1.00 93.81 288 GLU A CA 1
ATOM 2334 C C . GLU A 1 288 ? -6.235 -5.452 -11.994 1.00 93.81 288 GLU A C 1
ATOM 2336 O O . GLU A 1 288 ? -7.457 -5.345 -11.958 1.00 93.81 288 GLU A O 1
ATOM 2341 N N . TYR A 1 289 ? -5.472 -4.547 -12.619 1.00 91.94 289 TYR A N 1
ATOM 2342 C CA . TYR A 1 289 ? -6.009 -3.316 -13.206 1.00 91.94 289 TYR A CA 1
ATOM 2343 C C . TYR A 1 289 ? -7.090 -3.588 -14.261 1.00 91.94 289 TYR A C 1
ATOM 2345 O O . TYR A 1 289 ? -8.110 -2.908 -14.289 1.00 91.94 289 TYR A O 1
ATOM 2353 N N . ARG A 1 290 ? -6.916 -4.614 -15.106 1.00 93.38 290 ARG A N 1
ATOM 2354 C CA . ARG A 1 290 ? -7.902 -4.991 -16.139 1.00 93.38 290 ARG A CA 1
ATOM 2355 C C . ARG A 1 290 ? -9.236 -5.488 -15.589 1.00 93.38 290 ARG A C 1
ATOM 2357 O O . ARG A 1 290 ? -10.196 -5.524 -16.354 1.00 93.38 290 ARG A O 1
ATOM 2364 N N . LYS A 1 291 ? -9.291 -5.927 -14.328 1.00 90.19 291 LYS A N 1
ATOM 2365 C CA . LYS A 1 291 ? -10.546 -6.379 -13.713 1.00 90.19 291 LYS A CA 1
ATOM 2366 C C . LYS A 1 291 ? -11.472 -5.201 -13.432 1.00 90.19 291 LYS A C 1
ATOM 2368 O O . LYS A 1 291 ? -12.659 -5.299 -13.709 1.00 90.19 291 LYS A O 1
ATOM 2373 N N . GLU A 1 292 ? -10.902 -4.098 -12.953 1.00 85.25 292 GLU A N 1
ATOM 2374 C CA . GLU A 1 292 ? -11.659 -2.935 -12.475 1.00 85.25 292 GLU A CA 1
ATOM 2375 C C . GLU A 1 292 ? -11.650 -1.759 -13.467 1.00 85.25 292 GLU A C 1
ATOM 2377 O O . GLU A 1 292 ? -12.531 -0.897 -13.441 1.00 85.25 292 GLU A O 1
ATOM 2382 N N . HIS A 1 293 ? -10.669 -1.699 -14.374 1.00 85.94 293 HIS A N 1
ATOM 2383 C CA . HIS A 1 293 ? -10.432 -0.528 -15.215 1.00 85.94 293 HIS A CA 1
ATOM 2384 C C . HIS A 1 293 ? -10.087 -0.866 -16.669 1.00 85.94 293 HIS A C 1
ATOM 2386 O O . HIS A 1 293 ? -9.473 -1.881 -17.009 1.00 85.94 293 HIS A O 1
ATOM 2392 N N . LYS A 1 294 ? -10.432 0.066 -17.565 1.00 88.00 294 LYS A N 1
ATOM 2393 C CA . LYS A 1 294 ? -10.033 0.004 -18.973 1.00 88.00 294 LYS A CA 1
ATOM 2394 C C . LYS A 1 294 ? -8.587 0.474 -19.128 1.00 88.00 294 LYS A C 1
ATOM 2396 O O . LYS A 1 294 ? -8.263 1.619 -18.830 1.00 88.00 294 LYS A O 1
ATOM 2401 N N . VAL A 1 295 ? -7.736 -0.387 -19.679 1.00 90.19 295 VAL A N 1
ATOM 2402 C CA . VAL A 1 295 ? -6.338 -0.054 -19.994 1.00 90.19 295 VAL A CA 1
ATOM 2403 C C . VAL A 1 295 ? -6.286 1.026 -21.075 1.00 90.19 295 VAL A C 1
ATOM 2405 O O . VAL A 1 295 ? -6.775 0.830 -22.190 1.00 90.19 295 VAL A O 1
ATOM 2408 N N . THR A 1 296 ? -5.684 2.168 -20.745 1.00 89.38 296 THR A N 1
ATOM 2409 C CA . THR A 1 296 ? -5.441 3.257 -21.697 1.00 89.38 296 THR A CA 1
ATOM 2410 C C . THR A 1 296 ? -4.278 2.914 -22.629 1.00 89.38 296 THR A C 1
ATOM 2412 O O . THR A 1 296 ? -3.421 2.088 -22.302 1.00 89.38 296 THR A O 1
ATOM 2415 N N . GLN A 1 297 ? -4.207 3.571 -23.790 1.00 90.56 297 GLN A N 1
ATOM 2416 C CA . GLN A 1 297 ? -3.090 3.377 -24.721 1.00 90.56 297 GLN A CA 1
ATOM 2417 C C . GLN A 1 297 ? -1.742 3.737 -24.076 1.00 90.56 297 GLN A C 1
ATOM 2419 O O . GLN A 1 297 ? -0.744 3.066 -24.326 1.00 90.56 297 GLN A O 1
ATOM 2424 N N . THR A 1 298 ? -1.730 4.745 -23.202 1.00 88.44 298 THR A N 1
ATOM 2425 C CA . THR A 1 298 ? -0.557 5.164 -22.428 1.00 88.44 298 THR A CA 1
ATOM 2426 C C . THR A 1 298 ? -0.070 4.061 -21.485 1.00 88.44 298 THR A C 1
ATOM 2428 O O . THR A 1 298 ? 1.098 3.688 -21.534 1.00 88.44 298 THR A O 1
ATOM 2431 N N . ILE A 1 299 ? -0.968 3.467 -20.689 1.00 90.56 299 ILE A N 1
ATOM 2432 C CA . ILE A 1 299 ? -0.627 2.354 -19.784 1.00 90.56 299 ILE A CA 1
ATOM 2433 C C . ILE A 1 299 ? -0.156 1.132 -20.582 1.00 90.56 299 ILE A C 1
ATOM 2435 O O . ILE A 1 299 ? 0.808 0.469 -20.197 1.00 90.56 299 ILE A O 1
ATOM 2439 N N . LYS A 1 300 ? -0.812 0.840 -21.713 1.00 92.25 300 LYS A N 1
ATOM 2440 C CA . LYS A 1 300 ? -0.403 -0.247 -22.609 1.00 92.25 300 LYS A CA 1
ATOM 2441 C C . LYS A 1 300 ? 1.016 -0.028 -23.140 1.00 92.25 300 LYS A C 1
ATOM 2443 O O . LYS A 1 300 ? 1.818 -0.950 -23.097 1.00 92.25 300 LYS A O 1
ATOM 2448 N N . TYR A 1 301 ? 1.338 1.191 -23.565 1.00 90.12 301 TYR A N 1
ATOM 2449 C CA . TYR A 1 301 ? 2.677 1.546 -24.029 1.00 90.12 301 TYR A CA 1
ATOM 2450 C C . TYR A 1 301 ? 3.749 1.343 -22.945 1.00 90.12 301 TYR A C 1
ATOM 2452 O O . TYR A 1 301 ? 4.802 0.778 -23.237 1.00 90.12 301 TYR A O 1
ATOM 2460 N N . TYR A 1 302 ? 3.484 1.748 -21.695 1.00 91.44 302 TYR A N 1
ATOM 2461 C CA . TYR A 1 302 ? 4.410 1.512 -20.576 1.00 91.44 302 TYR A CA 1
ATOM 2462 C C . TYR A 1 302 ? 4.626 0.020 -20.319 1.00 91.44 302 TYR A C 1
ATOM 2464 O O . TYR A 1 302 ? 5.759 -0.417 -20.140 1.00 91.44 302 TYR A O 1
ATOM 2472 N N . TYR A 1 303 ? 3.548 -0.767 -20.337 1.00 91.25 303 TYR A N 1
ATOM 2473 C CA . TYR A 1 303 ? 3.614 -2.217 -20.176 1.00 91.25 303 TYR A CA 1
ATOM 2474 C C . TYR A 1 303 ? 4.427 -2.880 -21.289 1.00 91.25 303 TYR A C 1
ATOM 2476 O O . TYR A 1 303 ? 5.344 -3.644 -20.998 1.00 91.25 303 TYR A O 1
ATOM 2484 N N . ASP A 1 304 ? 4.129 -2.563 -22.550 1.00 89.31 304 ASP A N 1
ATOM 2485 C CA . ASP A 1 304 ? 4.801 -3.162 -23.704 1.00 89.31 304 ASP A CA 1
ATOM 2486 C C . ASP A 1 304 ? 6.316 -2.879 -23.654 1.00 89.31 304 ASP A C 1
ATOM 2488 O O . ASP A 1 304 ? 7.114 -3.785 -23.887 1.00 89.31 304 ASP A O 1
ATOM 2492 N N . LYS A 1 305 ? 6.729 -1.673 -23.231 1.00 84.94 305 LYS A N 1
ATOM 2493 C CA . LYS A 1 305 ? 8.145 -1.300 -23.047 1.00 84.94 305 LYS A CA 1
ATOM 2494 C C . LYS A 1 305 ? 8.923 -2.189 -22.071 1.00 84.94 305 LYS A C 1
ATOM 2496 O O . LYS A 1 305 ? 10.128 -2.343 -22.245 1.00 84.94 305 LYS A O 1
ATOM 2501 N N . VAL A 1 306 ? 8.271 -2.775 -21.066 1.00 84.69 306 VAL A N 1
ATOM 2502 C CA . VAL A 1 306 ? 8.937 -3.690 -20.120 1.00 84.69 306 VAL A CA 1
ATOM 2503 C C . VAL A 1 306 ? 9.353 -4.993 -20.810 1.00 84.69 306 VAL A C 1
ATOM 2505 O O . VAL A 1 306 ? 10.392 -5.558 -20.471 1.00 84.69 306 VAL A O 1
ATOM 2508 N N . PHE A 1 307 ? 8.554 -5.457 -21.776 1.00 84.19 307 PHE A N 1
ATOM 2509 C CA . PHE A 1 307 ? 8.685 -6.773 -22.413 1.00 84.19 307 PHE A CA 1
ATOM 2510 C C . PHE A 1 307 ? 9.258 -6.736 -23.830 1.00 84.19 307 PHE A C 1
ATOM 2512 O O . PHE A 1 307 ? 9.440 -7.796 -24.424 1.00 84.19 307 PHE A O 1
ATOM 2519 N N . MET A 1 308 ? 9.539 -5.557 -24.385 1.00 75.44 308 MET A N 1
ATOM 2520 C CA . MET A 1 308 ? 10.287 -5.473 -25.635 1.00 75.44 308 MET A CA 1
ATOM 2521 C C . MET A 1 308 ? 11.722 -5.964 -25.405 1.00 75.44 308 MET A C 1
ATOM 2523 O O . MET A 1 308 ? 12.416 -5.495 -24.499 1.00 75.44 308 MET A O 1
ATOM 2527 N N . GLU A 1 309 ? 12.142 -6.941 -26.208 1.00 53.41 309 GLU A N 1
ATOM 2528 C CA . GLU A 1 309 ? 13.541 -7.356 -26.304 1.00 53.41 309 GLU A CA 1
ATOM 2529 C C . GLU A 1 309 ? 14.357 -6.167 -26.838 1.00 53.41 309 GLU A C 1
ATOM 2531 O O . GLU A 1 309 ? 13.997 -5.575 -27.856 1.00 53.41 309 GLU A O 1
ATOM 2536 N N . THR A 1 310 ? 15.408 -5.781 -26.112 1.00 51.84 310 THR A N 1
ATOM 2537 C CA . THR A 1 310 ? 16.480 -4.905 -26.617 1.00 51.84 310 THR A CA 1
ATOM 2538 C C . THR A 1 310 ? 17.559 -5.744 -27.262 1.00 51.84 310 THR A C 1
ATOM 2540 O O . THR A 1 310 ? 17.989 -6.701 -26.574 1.00 51.84 310 THR A O 1
#

pLDDT: mean 72.46, std 19.69, range [31.2, 96.12]